Protein AF-A0A535BCL1-F1 (afdb_monomer)

Sequence (195 aa):
MRLIISVVAILAICSPTPVFAQVKQWVDEKGTVHYEATGPGQPKTINPSQPKPNARRPLERNHAGLTLGDNEASFTAAKKGDYAGKIGPDGNYYRYSGTLPEGAVNMGDLFIAGRLALIMIEYRDFGLGGWEQLIKQTSEKYGAPQGDTATAVWNDGTTGLTLKHETSGNITIWLEDFAATSRYSEQEKAALPKF

Solvent-accessible surface area (backbone atoms only — not comparable to full-atom values): 11809 Å² total; per-residue (Å²): 134,86,85,86,86,89,84,87,84,89,90,87,85,84,75,85,70,79,83,78,79,59,64,51,71,52,65,49,99,87,72,52,78,45,78,43,76,75,60,86,74,75,74,77,75,69,74,68,69,66,73,67,74,68,72,54,45,82,66,80,60,58,58,89,95,44,46,63,60,42,47,44,69,60,43,54,74,67,60,43,42,46,85,71,48,73,47,80,95,52,29,43,31,25,39,52,66,58,88,68,55,91,70,44,78,48,42,37,38,34,24,47,79,53,21,30,25,35,44,37,40,31,29,69,39,85,78,79,52,53,65,61,51,52,53,50,57,50,26,75,72,55,39,84,61,47,81,59,98,47,32,40,35,46,65,46,85,52,39,33,41,37,39,34,57,44,96,87,38,30,36,38,38,38,44,31,32,44,65,58,49,50,55,48,54,51,50,54,62,69,68,49,83,88,124

Structure (mmCIF, N/CA/C/O backbone):
data_AF-A0A535BCL1-F1
#
_entry.id   AF-A0A535BCL1-F1
#
loop_
_atom_site.group_PDB
_atom_site.id
_atom_site.type_symbol
_atom_site.label_atom_id
_atom_site.label_alt_id
_atom_site.label_comp_id
_atom_site.label_asym_id
_atom_site.label_entity_id
_atom_site.label_seq_id
_atom_site.pdbx_PDB_ins_code
_atom_site.Cartn_x
_atom_site.Cartn_y
_atom_site.Cartn_z
_atom_site.occupancy
_atom_site.B_iso_or_equiv
_atom_site.auth_seq_id
_atom_site.auth_comp_id
_atom_site.auth_asym_id
_atom_site.auth_atom_id
_atom_site.pdbx_PDB_model_num
ATOM 1 N N . MET A 1 1 ? -62.245 38.722 43.110 1.00 35.72 1 MET A N 1
ATO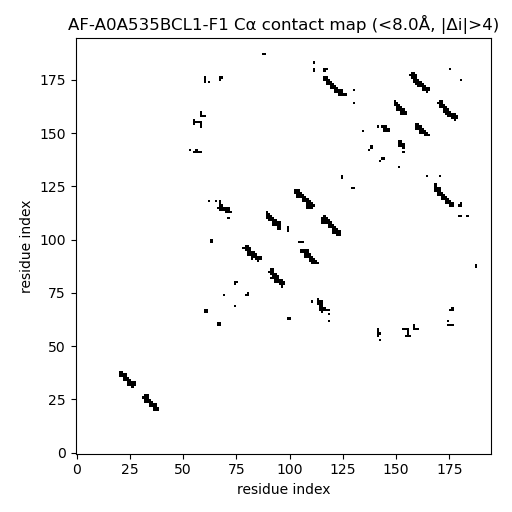M 2 C CA . MET A 1 1 ? -62.013 38.348 41.699 1.00 35.72 1 MET A CA 1
ATOM 3 C C . MET A 1 1 ? -60.568 37.856 41.583 1.00 35.72 1 MET A C 1
ATOM 5 O O . MET A 1 1 ? -59.687 38.669 41.789 1.00 35.72 1 MET A O 1
ATOM 9 N N . ARG A 1 2 ? -60.395 36.531 41.381 1.00 36.31 2 ARG A N 1
ATOM 10 C CA . ARG A 1 2 ? -59.244 35.740 40.849 1.00 36.31 2 ARG A CA 1
ATOM 11 C C . ARG A 1 2 ? -57.817 36.074 41.363 1.00 36.31 2 ARG A C 1
ATOM 13 O O . ARG A 1 2 ? -57.315 37.145 41.075 1.00 36.31 2 ARG A O 1
ATOM 20 N N . LEU A 1 3 ? -57.196 35.288 42.257 1.00 37.78 3 LEU A N 1
ATOM 21 C CA . LEU A 1 3 ? -56.499 33.975 42.118 1.00 37.78 3 LEU A CA 1
ATOM 22 C C . LEU A 1 3 ? -55.175 33.990 41.294 1.00 37.78 3 LEU A C 1
ATOM 24 O O . LEU A 1 3 ? -55.240 34.076 40.076 1.00 37.78 3 LEU A O 1
ATOM 28 N N . ILE A 1 4 ? -54.043 33.812 42.016 1.00 43.91 4 ILE A N 1
ATOM 29 C CA . ILE A 1 4 ? -52.871 32.902 41.792 1.00 43.91 4 ILE A CA 1
ATOM 30 C C . ILE A 1 4 ? -52.041 33.107 40.495 1.00 43.91 4 ILE A C 1
ATOM 32 O O . ILE A 1 4 ? -52.547 32.900 39.404 1.00 43.91 4 ILE A O 1
ATOM 36 N N . ILE A 1 5 ? -50.815 33.662 40.523 1.00 46.31 5 ILE A N 1
ATOM 37 C CA . ILE A 1 5 ? -49.467 33.083 40.815 1.00 46.31 5 ILE A CA 1
ATOM 38 C C . ILE A 1 5 ? -49.012 31.917 39.891 1.00 46.31 5 ILE A C 1
ATOM 40 O O . ILE A 1 5 ? -49.512 30.808 39.990 1.00 46.31 5 ILE A O 1
ATOM 44 N N . SER A 1 6 ? -47.951 32.197 39.113 1.00 42.00 6 SER A N 1
ATOM 45 C CA . SER A 1 6 ? -46.877 31.315 38.590 1.00 42.00 6 SER A CA 1
ATOM 46 C C . SER A 1 6 ? -47.182 30.124 37.672 1.00 42.00 6 SER A C 1
ATOM 48 O O . SER A 1 6 ? -47.667 29.113 38.149 1.00 42.00 6 SER A O 1
ATOM 50 N N . VAL A 1 7 ? -46.667 30.188 36.432 1.00 42.41 7 VAL A N 1
ATOM 51 C CA . VAL A 1 7 ? -45.760 29.211 35.762 1.00 42.41 7 VAL A CA 1
ATOM 52 C C . VAL A 1 7 ? -45.076 30.012 34.630 1.00 42.41 7 VAL A C 1
ATOM 54 O O . VAL A 1 7 ? -45.747 30.457 33.711 1.00 42.41 7 VAL A O 1
ATOM 57 N N . VAL A 1 8 ? -43.870 30.562 34.800 1.00 37.75 8 VAL A N 1
ATOM 58 C CA . VAL A 1 8 ? -42.542 29.935 34.656 1.00 37.75 8 VAL A CA 1
ATOM 59 C C . VAL A 1 8 ? -42.272 29.392 33.247 1.00 37.75 8 VAL A C 1
ATOM 61 O O . VAL A 1 8 ? -42.987 28.542 32.740 1.00 37.75 8 VAL A O 1
ATOM 64 N N . ALA A 1 9 ? -41.123 29.836 32.736 1.00 36.47 9 ALA A N 1
ATOM 65 C CA . ALA A 1 9 ? -40.211 29.129 31.846 1.00 36.47 9 ALA A CA 1
ATOM 66 C C . ALA A 1 9 ? -40.317 29.327 30.323 1.00 36.47 9 ALA A C 1
ATOM 68 O O . ALA A 1 9 ? -41.131 28.731 29.634 1.00 36.47 9 ALA A O 1
ATOM 69 N N . ILE A 1 10 ? -39.272 30.021 29.847 1.00 46.56 10 ILE A N 1
ATOM 70 C CA .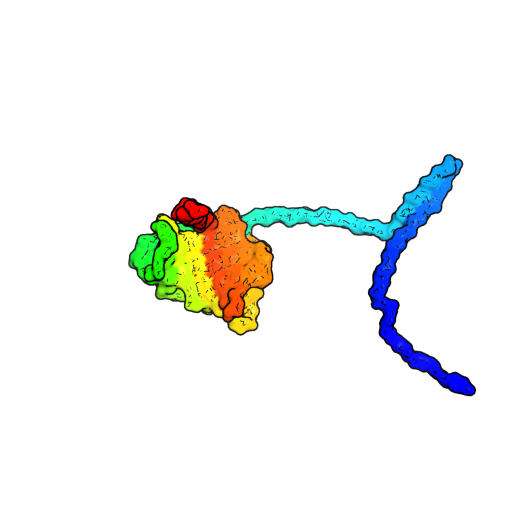 ILE A 1 10 ? -38.424 29.631 28.713 1.00 46.56 10 ILE A CA 1
ATOM 71 C C . ILE A 1 10 ? -39.051 29.863 27.339 1.00 46.56 10 ILE A C 1
ATOM 73 O O . ILE A 1 10 ? -39.768 29.009 26.848 1.00 46.56 10 ILE A O 1
ATOM 77 N N . LEU A 1 11 ? -38.692 30.983 26.696 1.00 38.72 11 LEU A N 1
ATOM 78 C CA . LEU A 1 11 ? -38.334 31.064 25.263 1.00 38.72 11 LEU A CA 1
ATOM 79 C C . LEU A 1 11 ? -38.143 32.530 24.836 1.00 38.72 11 LEU A C 1
ATOM 81 O O . LEU A 1 11 ? -38.924 33.086 24.076 1.00 38.72 11 LEU A O 1
ATOM 85 N N . ALA A 1 12 ? -37.094 33.176 25.344 1.00 42.66 12 AL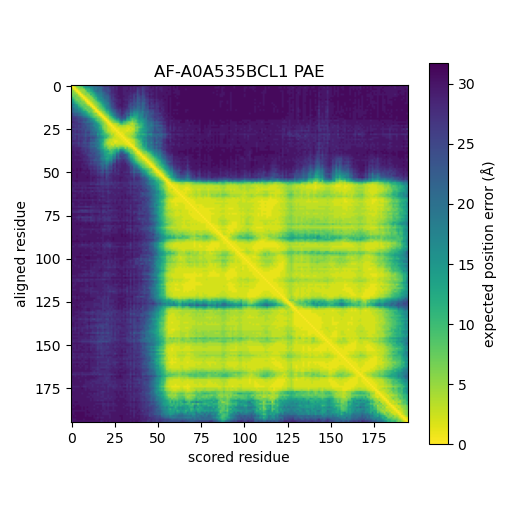A A N 1
ATOM 86 C CA . ALA A 1 12 ? -36.569 34.414 24.759 1.00 42.66 12 ALA A CA 1
ATOM 87 C C . ALA A 1 12 ? -35.111 34.641 25.187 1.00 42.66 12 ALA A C 1
ATOM 89 O O . ALA A 1 12 ? -34.745 35.706 25.671 1.00 42.66 12 ALA A O 1
ATOM 90 N N . ILE A 1 13 ? -34.267 33.615 25.071 1.00 41.38 13 ILE A N 1
ATOM 91 C CA . ILE A 1 13 ? -32.815 33.778 25.188 1.00 41.38 13 ILE A CA 1
ATOM 92 C C . ILE A 1 13 ? -32.214 33.007 24.024 1.00 41.38 13 ILE A C 1
ATOM 94 O O . ILE A 1 13 ? -32.164 31.786 24.074 1.00 41.38 13 ILE A O 1
ATOM 98 N N . CYS A 1 14 ? -31.893 33.733 22.955 1.00 36.50 14 CYS A N 1
ATOM 99 C CA . CYS A 1 14 ? -30.775 33.498 22.030 1.00 36.50 14 CYS A CA 1
ATOM 100 C C . CYS A 1 14 ? -30.905 34.434 20.817 1.00 36.50 14 CYS A C 1
ATOM 102 O O . CYS A 1 14 ? -30.852 34.010 19.667 1.00 36.50 14 CYS A O 1
ATOM 104 N N . SER A 1 15 ? -31.052 35.732 21.079 1.00 37.34 15 SER A N 1
ATOM 105 C CA . SER A 1 15 ? -30.567 36.746 20.145 1.00 37.34 15 SER A CA 1
ATOM 106 C C . SER A 1 15 ? -29.226 37.199 20.717 1.00 37.34 15 SER A C 1
ATOM 108 O O . SER A 1 15 ? -29.240 37.814 21.784 1.00 37.34 15 SER A O 1
ATOM 110 N N . PRO A 1 16 ? -28.066 36.879 20.116 1.00 37.28 16 PRO A N 1
ATOM 111 C CA . PRO A 1 16 ? -26.822 37.499 20.535 1.00 37.28 16 PRO A CA 1
ATOM 112 C C . PRO A 1 16 ? -26.898 38.971 20.125 1.00 37.28 16 PRO A C 1
ATOM 114 O O . PRO A 1 16 ? -26.654 39.337 18.977 1.00 37.28 16 PRO A O 1
ATOM 117 N N . THR A 1 17 ? -27.302 39.824 21.062 1.00 46.09 17 THR A N 1
ATOM 118 C CA . THR A 1 17 ? -27.023 41.252 20.982 1.00 46.09 17 THR A CA 1
ATOM 119 C C . THR A 1 17 ? -25.504 41.427 20.892 1.00 46.09 17 THR A C 1
ATOM 121 O O . THR A 1 17 ? -24.770 40.758 21.625 1.00 46.09 17 THR A O 1
ATOM 124 N N . PRO A 1 18 ? -24.997 42.286 19.991 1.00 42.75 18 PRO A N 1
ATOM 125 C CA . PRO A 1 18 ? -23.569 42.536 19.908 1.00 42.75 18 PRO A CA 1
ATOM 126 C C . PRO A 1 18 ? -23.099 43.115 21.243 1.00 42.75 18 PRO A C 1
ATOM 128 O O . PRO A 1 18 ? -23.704 44.038 21.789 1.00 42.75 18 PRO A O 1
ATOM 131 N N . VAL A 1 19 ? -22.037 42.522 21.784 1.00 45.62 19 VAL A N 1
ATOM 132 C CA . VAL A 1 19 ? -21.366 42.962 23.006 1.00 45.62 19 VAL A CA 1
ATOM 133 C C . VAL A 1 19 ? -20.923 44.412 22.803 1.00 45.62 19 VAL A C 1
ATOM 135 O O . VAL A 1 19 ? -19.981 44.683 22.061 1.00 45.62 19 VAL A O 1
ATOM 138 N N . PHE A 1 20 ? -21.621 45.355 23.434 1.00 48.84 20 PHE A N 1
ATOM 139 C CA . PHE A 1 20 ? -21.190 46.746 23.495 1.00 48.84 20 PHE A CA 1
ATOM 140 C C . PHE A 1 20 ? -19.896 46.815 24.314 1.00 48.84 20 PHE A C 1
ATOM 142 O O . PHE A 1 20 ? -19.904 46.564 25.519 1.00 48.84 20 PHE A O 1
ATOM 149 N N . ALA A 1 21 ? -18.780 47.157 23.672 1.00 51.03 21 ALA A N 1
ATOM 150 C CA . ALA A 1 21 ? -17.576 47.575 24.377 1.00 51.03 21 ALA A CA 1
ATOM 151 C C . ALA A 1 21 ? -17.872 48.912 25.079 1.00 51.03 21 ALA A C 1
ATOM 153 O O . ALA A 1 21 ? -18.102 49.924 24.418 1.00 51.03 21 ALA A O 1
ATOM 154 N N . GLN A 1 22 ? -17.910 48.922 26.412 1.00 52.03 22 GLN A N 1
ATOM 155 C CA . GLN A 1 22 ? -17.980 50.169 27.172 1.00 52.03 22 GLN A CA 1
ATOM 156 C C . GLN A 1 22 ? -16.593 50.819 27.174 1.00 52.03 22 GLN A C 1
ATOM 158 O O . GLN A 1 22 ? -15.633 50.256 27.698 1.00 52.03 22 GLN A O 1
ATOM 163 N N . VAL A 1 23 ? -16.486 51.997 26.560 1.00 55.50 23 VAL A N 1
ATOM 164 C CA . VAL A 1 23 ? -15.268 52.815 26.559 1.00 55.50 23 VAL A CA 1
ATOM 165 C C . VAL A 1 23 ? -15.413 53.864 27.652 1.00 55.50 23 VAL A C 1
ATOM 167 O O . VAL A 1 23 ? -16.367 54.644 27.639 1.00 55.50 23 VAL A O 1
ATOM 170 N N . LYS A 1 24 ? -14.481 53.897 28.607 1.00 55.75 24 LYS A N 1
ATOM 171 C CA . LYS A 1 24 ? -14.429 54.967 29.602 1.00 55.75 24 LYS A CA 1
ATOM 172 C C . LYS A 1 24 ? -13.665 56.139 28.995 1.00 55.75 24 LYS A C 1
ATOM 174 O O . LYS A 1 24 ? -12.487 56.013 28.675 1.00 55.75 24 LYS A O 1
ATOM 179 N N . GLN A 1 25 ? -14.348 57.266 28.825 1.00 62.50 25 GLN A N 1
ATOM 180 C CA . GLN A 1 25 ? -13.759 58.514 28.346 1.00 62.50 25 GLN A CA 1
ATOM 181 C C . GLN A 1 25 ? -13.494 59.451 29.529 1.00 62.50 25 GLN A C 1
ATOM 183 O O . GLN A 1 25 ? -14.355 59.606 30.396 1.00 62.50 25 GLN A O 1
ATOM 188 N N . TRP A 1 26 ? -12.337 60.108 29.557 1.00 68.56 26 TRP A N 1
ATOM 189 C CA . TRP A 1 26 ? -12.090 61.246 30.450 1.00 68.56 26 TRP A CA 1
ATOM 190 C C . TRP A 1 26 ? -11.189 62.282 29.784 1.00 68.56 26 TRP A C 1
ATOM 192 O O . TRP A 1 26 ? -10.582 62.022 28.749 1.00 68.56 26 TRP A O 1
ATOM 202 N N . VAL A 1 27 ? -11.130 63.478 30.365 1.00 59.53 27 VAL A N 1
ATOM 203 C CA . VAL A 1 27 ? -10.360 64.609 29.840 1.00 59.53 27 VAL A CA 1
ATOM 204 C C . VAL A 1 27 ? -9.337 65.025 30.885 1.00 59.53 27 VAL A C 1
ATOM 206 O O . VAL A 1 27 ? -9.675 65.106 32.065 1.00 59.53 27 VAL A O 1
ATOM 209 N N . ASP A 1 28 ? -8.090 65.233 30.470 1.00 69.75 28 ASP A N 1
ATOM 210 C CA . ASP A 1 28 ? -7.033 65.679 31.378 1.00 69.75 28 ASP A CA 1
ATOM 211 C C . ASP A 1 28 ? -7.041 67.201 31.605 1.00 69.75 28 ASP A C 1
ATOM 213 O O . ASP A 1 28 ? -7.760 67.956 30.950 1.00 69.75 28 ASP A O 1
ATOM 217 N N . GLU A 1 29 ? -6.212 67.664 32.543 1.00 59.38 29 GLU A N 1
ATOM 218 C CA . GLU A 1 29 ? -6.104 69.079 32.933 1.00 59.38 29 GLU A CA 1
ATOM 219 C C . GLU A 1 29 ? -5.614 70.003 31.800 1.00 59.38 29 GLU A C 1
ATOM 221 O O . GLU A 1 29 ? -5.678 71.224 31.928 1.00 59.38 29 GLU A O 1
ATOM 226 N N . LYS A 1 30 ? -5.149 69.444 30.674 1.00 59.84 30 LYS A N 1
ATOM 227 C CA . LYS A 1 30 ? -4.753 70.184 29.465 1.00 59.84 30 LYS A CA 1
ATOM 228 C C . LYS A 1 30 ? -5.825 70.133 28.368 1.00 59.84 30 LYS A C 1
ATOM 230 O O . LYS A 1 30 ? -5.594 70.646 27.276 1.00 59.84 30 LYS A O 1
ATOM 235 N N . GLY A 1 31 ? -6.988 69.542 28.651 1.00 51.97 31 GLY A N 1
ATOM 236 C CA . GLY A 1 31 ? -8.128 69.458 27.739 1.00 51.97 31 GLY A CA 1
ATOM 237 C C . GLY A 1 31 ? -8.064 68.299 26.741 1.00 51.97 31 GLY A C 1
ATOM 238 O O . GLY A 1 31 ? -8.871 68.266 25.812 1.00 51.97 31 GLY A O 1
ATOM 239 N N . THR A 1 32 ? -7.139 67.346 26.901 1.00 56.88 32 THR A N 1
ATOM 240 C CA . THR A 1 32 ? -7.012 66.211 25.973 1.00 56.88 32 THR A CA 1
ATOM 241 C C . THR A 1 32 ? -7.960 65.087 26.369 1.00 56.88 32 THR A C 1
ATOM 243 O O . THR A 1 32 ? -8.003 64.683 27.530 1.00 56.88 32 THR A O 1
ATOM 246 N N . VAL A 1 33 ? -8.715 64.571 25.398 1.00 60.12 33 VAL A N 1
ATOM 247 C CA . VAL A 1 33 ? -9.665 63.470 25.598 1.00 60.12 33 VAL A CA 1
ATOM 248 C C . VAL A 1 33 ? -8.951 62.122 25.485 1.00 60.12 33 VAL A C 1
ATOM 250 O O . VAL A 1 33 ? -8.363 61.818 24.448 1.00 60.12 33 VAL A O 1
ATOM 253 N N . HIS A 1 34 ? -9.066 61.294 26.522 1.00 62.28 34 HIS A N 1
ATOM 254 C CA . HIS A 1 34 ? -8.534 59.934 26.595 1.00 62.28 34 HIS A CA 1
ATOM 255 C C . HIS A 1 34 ? -9.664 58.906 26.599 1.00 62.28 34 HIS A C 1
ATOM 257 O O . HIS A 1 34 ? -10.714 59.125 27.208 1.00 62.28 34 HIS A O 1
ATOM 263 N N . TYR A 1 35 ? -9.425 57.773 25.940 1.00 62.25 35 TYR A N 1
ATOM 264 C CA . TYR A 1 35 ? -10.342 56.638 25.871 1.00 62.25 35 TYR A CA 1
ATOM 265 C C . TYR A 1 35 ? -9.635 55.388 26.397 1.00 62.25 35 TYR A C 1
ATOM 267 O O . TYR A 1 35 ? -8.614 54.980 25.845 1.00 62.25 35 TYR A O 1
ATOM 275 N N . GLU A 1 36 ? -10.183 54.755 27.431 1.00 57.50 36 GLU A N 1
ATOM 276 C CA . GLU A 1 36 ? -9.708 53.467 27.941 1.00 57.50 36 GLU A CA 1
ATOM 277 C C . GLU A 1 36 ? -10.772 52.398 27.712 1.00 57.50 36 GLU A C 1
ATOM 279 O O . GLU A 1 36 ? -11.931 52.528 28.121 1.00 57.50 36 GLU A O 1
ATOM 284 N N . ALA A 1 37 ? -10.376 51.323 27.036 1.00 54.72 37 ALA A N 1
ATOM 285 C CA . ALA A 1 37 ? -11.216 50.151 26.866 1.00 54.72 37 ALA A CA 1
ATOM 286 C C . ALA A 1 37 ? -11.120 49.277 28.126 1.00 54.72 37 ALA A C 1
ATOM 288 O O . ALA A 1 37 ? -10.227 48.442 28.247 1.00 54.72 37 ALA A O 1
ATOM 289 N N . THR A 1 38 ? -12.049 49.442 29.067 1.00 49.53 38 THR A N 1
ATOM 290 C CA . THR A 1 38 ? -12.212 48.521 30.202 1.00 49.53 38 THR A CA 1
ATOM 291 C C . THR A 1 38 ? -13.033 47.304 29.773 1.00 49.53 38 THR A C 1
ATOM 293 O O . THR A 1 38 ? -14.205 47.170 30.114 1.00 49.53 38 THR A O 1
ATOM 296 N N . GLY A 1 39 ? -12.424 46.423 28.982 1.00 49.03 39 GLY A N 1
ATOM 297 C CA . GLY A 1 39 ? -12.906 45.060 28.744 1.00 49.03 39 GLY A CA 1
ATOM 298 C C . GLY A 1 39 ? -11.966 44.051 29.410 1.00 49.03 39 GLY A C 1
ATOM 299 O O . GLY A 1 39 ? -10.797 44.383 29.618 1.00 49.03 39 GLY A O 1
ATOM 300 N N . PRO A 1 40 ? -12.421 42.832 29.766 1.00 42.88 40 PRO A N 1
ATOM 301 C CA . PRO A 1 40 ? -11.509 41.798 30.241 1.00 42.88 40 PRO A CA 1
ATOM 302 C C . PRO A 1 40 ? -10.418 41.615 29.186 1.00 42.88 40 PRO A C 1
ATOM 304 O O . PRO A 1 40 ? -10.724 41.376 28.016 1.00 42.88 40 PRO A O 1
ATOM 307 N N . GLY A 1 41 ? -9.157 41.804 29.588 1.00 45.12 41 GLY A N 1
ATOM 308 C CA . GLY A 1 41 ? -8.022 41.657 28.686 1.00 45.12 41 GLY A CA 1
ATOM 309 C C . GLY A 1 41 ? -8.147 40.328 27.954 1.00 45.12 41 GLY A C 1
ATOM 310 O O . GLY A 1 41 ? -8.344 39.294 28.596 1.00 45.12 41 GLY A O 1
ATOM 311 N N . GLN A 1 42 ? -8.086 40.358 26.619 1.00 48.62 42 GLN A N 1
ATOM 312 C CA . GLN A 1 42 ? -8.007 39.123 25.849 1.00 48.62 42 GLN A CA 1
ATOM 313 C C . GLN A 1 42 ? -6.891 38.273 26.470 1.00 48.62 42 GLN A C 1
ATOM 315 O O . GLN A 1 42 ? -5.795 38.805 26.697 1.00 48.62 42 GLN A O 1
ATOM 320 N N . PRO A 1 43 ? -7.134 36.986 26.784 1.00 45.72 43 PRO A N 1
ATOM 321 C CA . PRO A 1 43 ? -6.046 36.099 27.142 1.00 45.72 43 PRO A CA 1
ATOM 322 C C . PRO A 1 43 ? -5.002 36.251 26.045 1.00 45.72 43 PRO A C 1
ATOM 324 O O . PRO A 1 43 ? -5.348 36.144 24.867 1.00 45.72 43 PRO A O 1
ATOM 327 N N . LYS A 1 44 ? -3.749 36.553 26.416 1.00 45.12 44 LYS A N 1
ATOM 328 C CA . LYS A 1 44 ? -2.633 36.451 25.476 1.00 45.12 44 LYS A CA 1
ATOM 329 C C . LYS A 1 44 ? -2.818 35.108 24.793 1.00 45.12 44 LYS A C 1
ATOM 331 O O . LYS A 1 44 ? -2.766 34.085 25.477 1.00 45.12 44 LYS A O 1
ATOM 336 N N . THR A 1 45 ? -3.086 35.107 23.490 1.00 39.91 45 THR A N 1
ATOM 337 C CA . THR A 1 45 ? -2.955 33.897 22.695 1.00 39.91 45 THR A CA 1
ATOM 338 C C . THR A 1 45 ? -1.532 33.454 22.945 1.00 39.91 45 THR A C 1
ATOM 340 O O . THR A 1 45 ? -0.583 34.081 22.472 1.00 39.91 45 THR A O 1
ATOM 343 N N . ILE A 1 46 ? -1.392 32.433 23.794 1.00 39.75 46 ILE A N 1
ATOM 344 C CA . ILE A 1 46 ? -0.213 31.593 23.843 1.00 39.75 46 ILE A CA 1
ATOM 345 C C . ILE A 1 46 ? -0.009 31.296 22.378 1.00 39.75 46 ILE A C 1
ATOM 347 O O . ILE A 1 46 ? -0.897 30.704 21.772 1.00 39.75 46 ILE A O 1
ATOM 351 N N . ASN A 1 47 ? 1.057 31.841 21.795 1.00 44.56 47 ASN A N 1
ATOM 352 C CA . ASN A 1 47 ? 1.479 31.468 20.465 1.00 44.56 47 ASN A CA 1
ATOM 353 C C . ASN A 1 47 ? 1.509 29.943 20.549 1.00 44.56 47 ASN A C 1
ATOM 355 O O . ASN A 1 47 ? 2.350 29.437 21.307 1.00 44.56 47 ASN A O 1
ATOM 359 N N . PRO A 1 48 ? 0.555 29.197 19.947 1.00 45.25 48 PRO A N 1
ATOM 360 C CA . PRO A 1 48 ? 0.774 27.785 19.854 1.00 45.25 48 PRO A CA 1
ATOM 361 C C . PRO A 1 48 ? 1.973 27.806 18.937 1.00 45.25 48 PRO A C 1
ATOM 363 O O . PRO A 1 48 ? 1.855 28.187 17.775 1.00 45.25 48 PRO A O 1
ATOM 366 N N . SER A 1 49 ? 3.153 27.555 19.504 1.00 45.72 49 SER A N 1
ATOM 367 C CA . SER A 1 49 ? 4.239 26.917 18.796 1.00 45.72 49 SER A CA 1
ATOM 368 C C . SER A 1 49 ? 3.556 26.117 17.709 1.00 45.72 49 SER A C 1
ATOM 370 O O . SER A 1 49 ? 2.881 25.140 18.056 1.00 45.72 49 SER A O 1
ATOM 372 N N . GLN A 1 50 ? 3.573 26.633 16.464 1.00 40.72 50 GLN A N 1
ATOM 373 C CA . GLN A 1 50 ? 3.067 25.895 15.316 1.00 40.72 50 GLN A CA 1
ATOM 374 C C . GLN A 1 50 ? 3.607 24.508 15.572 1.00 40.72 50 GLN A C 1
ATOM 376 O O . GLN A 1 50 ? 4.820 24.449 15.832 1.00 40.72 50 GLN A O 1
ATOM 381 N N . PRO A 1 51 ? 2.750 23.474 15.702 1.00 41.16 51 PRO A N 1
ATOM 382 C CA . PRO A 1 51 ? 3.220 22.162 16.105 1.00 41.16 51 PRO A CA 1
ATOM 383 C C . PRO A 1 51 ? 4.432 21.928 15.235 1.00 41.16 51 PRO A C 1
ATOM 385 O O . PRO A 1 51 ? 4.283 22.004 14.010 1.00 41.16 51 PRO A O 1
ATOM 388 N N . LYS A 1 52 ? 5.629 21.882 15.866 1.00 43.19 52 LYS A N 1
ATOM 389 C CA . LYS A 1 52 ? 6.907 21.772 15.148 1.00 43.19 52 LYS A CA 1
ATOM 390 C C . LYS A 1 52 ? 6.595 20.776 14.058 1.00 43.19 52 LYS A C 1
ATOM 392 O O . LYS A 1 52 ? 6.111 19.725 14.484 1.00 43.19 52 LYS A O 1
ATOM 397 N N . PRO A 1 53 ? 6.701 21.116 12.754 1.00 45.81 53 PRO A N 1
ATOM 398 C CA . PRO A 1 53 ? 6.217 20.240 11.696 1.00 45.81 53 PRO A CA 1
ATOM 399 C C . PRO A 1 53 ? 6.750 18.879 12.067 1.00 45.81 53 PRO A C 1
ATOM 401 O O . PRO A 1 53 ? 7.974 18.754 12.160 1.00 45.81 53 PRO A O 1
ATOM 404 N N . ASN A 1 54 ? 5.856 17.981 12.518 1.00 45.09 54 ASN A N 1
ATOM 405 C CA . ASN A 1 54 ? 6.277 16.740 13.154 1.00 45.09 54 ASN A CA 1
ATOM 406 C C . ASN A 1 54 ? 7.225 16.169 12.125 1.00 45.09 54 ASN A C 1
ATOM 408 O O . ASN A 1 54 ? 6.776 15.968 10.995 1.00 45.09 54 ASN A O 1
ATOM 412 N N . ALA A 1 55 ? 8.525 16.086 12.439 1.00 48.84 55 ALA A N 1
ATOM 413 C CA . ALA A 1 55 ? 9.500 15.589 11.482 1.00 48.84 55 ALA A CA 1
ATOM 414 C C . ALA A 1 55 ? 8.893 14.281 10.999 1.00 48.84 55 ALA A C 1
ATOM 416 O O . ALA A 1 55 ? 8.592 13.442 11.855 1.00 48.84 55 ALA A O 1
ATOM 417 N N . ARG A 1 56 ? 8.498 14.235 9.714 1.00 66.38 56 ARG A N 1
ATOM 418 C CA . ARG A 1 56 ? 7.505 13.266 9.239 1.00 66.38 56 ARG A CA 1
ATOM 419 C C . ARG A 1 56 ? 7.992 11.907 9.709 1.00 66.38 56 ARG A C 1
ATOM 421 O O . ARG A 1 56 ? 9.119 11.534 9.384 1.00 66.38 56 ARG A O 1
ATOM 428 N N . ARG A 1 57 ? 7.238 11.266 10.610 1.00 80.19 57 ARG A N 1
ATOM 429 C CA . ARG A 1 57 ? 7.734 10.052 11.259 1.00 80.19 57 ARG A CA 1
ATOM 430 C C . ARG A 1 57 ? 7.975 9.036 10.144 1.00 80.19 57 ARG A C 1
ATOM 432 O O . ARG A 1 57 ? 7.071 8.886 9.321 1.00 80.19 57 ARG A O 1
ATOM 439 N N . PRO A 1 58 ? 9.149 8.385 10.089 1.00 87.81 58 PRO A N 1
ATOM 440 C CA . PRO A 1 58 ? 9.414 7.396 9.058 1.00 87.81 58 PRO A CA 1
ATOM 441 C C . PRO A 1 58 ? 8.312 6.341 9.055 1.00 87.81 58 PRO A C 1
ATOM 443 O O . PRO A 1 58 ? 7.963 5.802 10.112 1.00 87.81 58 PRO A O 1
ATOM 446 N N . LEU A 1 59 ? 7.752 6.078 7.881 1.00 91.00 59 LEU A N 1
ATOM 447 C CA . LEU A 1 59 ? 6.784 5.013 7.701 1.00 91.00 59 LEU A CA 1
ATOM 448 C C . LEU A 1 59 ? 7.525 3.697 7.512 1.00 91.00 59 LEU A C 1
ATOM 450 O O . LEU A 1 59 ? 8.614 3.631 6.935 1.00 91.00 59 LEU A O 1
ATOM 454 N N . GLU A 1 60 ? 6.922 2.626 8.010 1.00 93.50 60 GLU A N 1
ATOM 455 C CA . GLU A 1 60 ? 7.446 1.302 7.719 1.00 93.50 60 GLU A CA 1
ATOM 456 C C . GLU A 1 60 ? 7.218 0.987 6.251 1.00 93.50 60 GLU A C 1
ATOM 458 O O . GLU A 1 60 ? 6.171 1.277 5.684 1.00 93.50 60 GLU A O 1
ATOM 463 N N . ARG A 1 61 ? 8.222 0.366 5.645 1.00 94.19 61 ARG A N 1
ATOM 464 C CA . ARG A 1 61 ? 8.181 -0.064 4.248 1.00 94.19 61 ARG A CA 1
ATOM 465 C C . ARG A 1 61 ? 7.763 -1.518 4.095 1.00 94.19 61 ARG A C 1
ATOM 467 O O . ARG A 1 61 ? 7.764 -2.028 2.981 1.00 94.19 61 ARG A O 1
ATOM 474 N N . ASN A 1 62 ? 7.477 -2.193 5.203 1.00 91.94 62 ASN A N 1
ATOM 475 C CA . ASN A 1 62 ? 7.041 -3.575 5.206 1.00 91.94 62 ASN A CA 1
ATOM 476 C C . ASN A 1 62 ? 5.587 -3.679 5.653 1.00 91.94 62 ASN A C 1
ATOM 478 O O . ASN A 1 62 ? 5.126 -2.925 6.508 1.00 91.94 62 ASN A O 1
ATOM 482 N N . HIS A 1 63 ? 4.873 -4.620 5.051 1.00 86.94 63 HIS A N 1
ATOM 483 C CA . HIS A 1 63 ? 3.526 -4.978 5.454 1.00 86.94 63 HIS A CA 1
ATOM 484 C C . HIS A 1 63 ? 3.222 -6.402 4.992 1.00 86.94 63 HIS A C 1
ATOM 486 O O . HIS A 1 63 ? 3.649 -6.804 3.911 1.00 86.94 63 HIS A O 1
ATOM 492 N N . ALA A 1 64 ? 2.536 -7.184 5.831 1.00 83.06 64 ALA A N 1
ATOM 493 C CA . ALA A 1 64 ? 2.134 -8.561 5.519 1.00 83.06 64 ALA A CA 1
ATOM 494 C C . ALA A 1 64 ? 3.272 -9.474 4.992 1.00 83.06 64 ALA A C 1
ATOM 496 O O . ALA A 1 64 ? 3.069 -10.314 4.122 1.00 83.06 64 ALA A O 1
ATOM 497 N N . GLY A 1 65 ? 4.498 -9.314 5.510 1.00 84.75 65 GLY A N 1
ATOM 498 C CA . GLY A 1 65 ? 5.651 -10.136 5.107 1.00 84.75 65 GLY A CA 1
ATOM 499 C C . GLY A 1 65 ? 6.274 -9.770 3.751 1.00 84.75 65 GLY A C 1
ATOM 500 O O . GLY A 1 65 ? 7.122 -10.515 3.250 1.00 84.75 65 GLY A O 1
ATOM 501 N N . LEU A 1 66 ? 5.884 -8.634 3.171 1.00 90.38 66 LEU A N 1
ATOM 502 C CA . LEU A 1 66 ? 6.499 -8.029 1.991 1.00 90.38 66 LEU A CA 1
ATOM 503 C C . LEU A 1 66 ? 7.162 -6.703 2.351 1.00 90.38 66 LEU A C 1
ATOM 505 O O . LEU A 1 66 ? 6.743 -6.041 3.301 1.00 90.38 66 LEU A O 1
ATOM 509 N N . THR A 1 67 ? 8.191 -6.312 1.599 1.00 95.19 67 THR A N 1
ATOM 510 C CA . THR A 1 67 ? 8.881 -5.030 1.780 1.00 95.19 67 THR A CA 1
ATOM 511 C C . THR A 1 67 ? 8.978 -4.270 0.461 1.00 95.19 67 THR A C 1
ATOM 513 O O . THR A 1 67 ? 9.426 -4.805 -0.551 1.00 95.19 67 THR A O 1
ATOM 516 N N . LEU A 1 68 ? 8.601 -2.990 0.463 1.00 95.06 68 LEU A N 1
ATOM 517 C CA . LEU A 1 68 ? 8.758 -2.113 -0.696 1.00 95.06 68 LEU A CA 1
ATOM 518 C C . LEU A 1 68 ? 10.220 -2.072 -1.159 1.00 95.06 68 LEU A C 1
ATOM 520 O O . LEU A 1 68 ? 11.125 -1.723 -0.392 1.00 95.06 68 LEU A O 1
ATOM 524 N N . GLY A 1 69 ? 10.437 -2.362 -2.440 1.00 94.44 69 GLY A N 1
ATOM 525 C CA . GLY A 1 69 ? 11.746 -2.530 -3.073 1.00 94.44 69 GLY A CA 1
ATOM 526 C C . GLY A 1 69 ? 12.174 -3.990 -3.269 1.00 94.44 69 GLY A C 1
ATOM 527 O O . GLY A 1 69 ? 13.206 -4.233 -3.911 1.00 94.44 69 GLY A O 1
ATOM 528 N N . ASP A 1 70 ? 11.395 -4.956 -2.769 1.00 95.56 70 ASP A N 1
ATOM 529 C CA . ASP A 1 70 ? 11.613 -6.381 -3.022 1.00 95.56 70 ASP A CA 1
ATOM 530 C C . ASP A 1 70 ? 11.644 -6.682 -4.527 1.00 95.56 70 ASP A C 1
ATOM 532 O O . ASP A 1 70 ? 10.976 -6.039 -5.337 1.00 95.56 70 ASP A O 1
ATOM 536 N N . ASN A 1 71 ? 12.472 -7.652 -4.913 1.00 96.62 71 ASN A N 1
ATOM 537 C CA . ASN A 1 71 ? 12.686 -8.007 -6.313 1.00 96.62 71 ASN A CA 1
ATOM 538 C C . ASN A 1 71 ? 11.563 -8.925 -6.827 1.00 96.62 71 ASN A C 1
ATOM 540 O O . ASN A 1 71 ? 11.293 -9.972 -6.232 1.00 96.62 71 ASN A O 1
ATOM 544 N N . GLU A 1 72 ? 10.975 -8.565 -7.967 1.00 96.75 72 GLU A N 1
ATOM 545 C CA . GLU A 1 72 ? 9.937 -9.339 -8.660 1.00 96.75 72 GLU A CA 1
ATOM 546 C C . GLU A 1 72 ? 10.378 -10.776 -8.980 1.00 96.75 72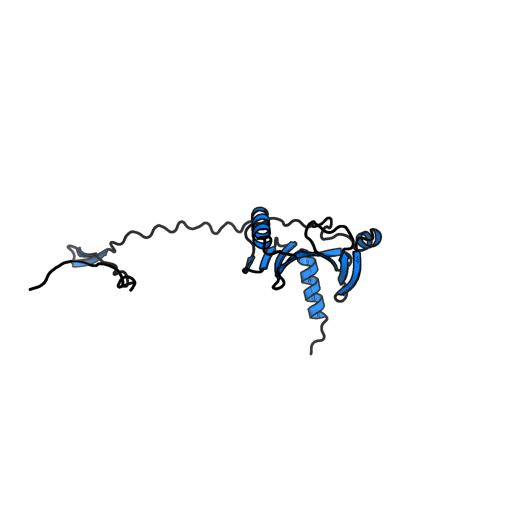 GLU A C 1
ATOM 548 O O . GLU A 1 72 ? 9.625 -11.730 -8.779 1.00 96.75 72 GLU A O 1
ATOM 553 N N . ALA A 1 73 ? 11.625 -10.973 -9.412 1.00 95.19 73 ALA A N 1
ATOM 554 C CA . ALA A 1 73 ? 12.157 -12.299 -9.723 1.00 95.19 73 ALA A CA 1
ATOM 555 C C . ALA A 1 73 ? 12.192 -13.199 -8.478 1.00 95.19 73 ALA A C 1
ATOM 557 O O . ALA A 1 73 ? 11.871 -14.383 -8.552 1.00 95.19 73 ALA A O 1
ATOM 558 N N . SER A 1 74 ? 12.524 -12.639 -7.311 1.00 95.00 74 SER A N 1
ATOM 559 C CA . SER A 1 74 ? 12.509 -13.385 -6.048 1.00 95.00 74 SER A CA 1
ATOM 560 C C . SER A 1 74 ? 11.082 -13.693 -5.594 1.00 95.00 74 SER A C 1
ATOM 562 O O . SER A 1 74 ? 10.817 -14.786 -5.098 1.00 95.00 74 SER A O 1
ATOM 564 N N . PHE A 1 75 ? 10.156 -12.749 -5.780 1.00 94.56 75 PHE A N 1
ATOM 565 C CA . PHE A 1 75 ? 8.737 -12.931 -5.469 1.00 94.56 75 PHE A CA 1
ATOM 566 C C . PHE A 1 75 ? 8.105 -14.048 -6.313 1.00 94.56 75 PHE A C 1
ATOM 568 O O . PHE A 1 75 ? 7.445 -14.941 -5.776 1.00 94.56 75 PHE A O 1
ATOM 575 N N . THR A 1 76 ? 8.367 -14.038 -7.622 1.00 94.31 76 THR A N 1
ATOM 576 C CA . THR A 1 76 ? 7.857 -15.044 -8.564 1.00 94.31 76 THR A CA 1
ATOM 577 C C . THR A 1 76 ? 8.518 -16.407 -8.366 1.00 94.31 76 THR A C 1
ATOM 579 O O . THR A 1 76 ? 7.817 -17.417 -8.330 1.00 94.31 76 THR A O 1
ATOM 582 N N . ALA A 1 77 ? 9.837 -16.464 -8.142 1.00 94.31 77 ALA A N 1
ATOM 583 C CA . ALA A 1 77 ? 10.540 -17.713 -7.834 1.00 94.31 77 ALA A CA 1
ATOM 584 C C . ALA A 1 77 ? 10.019 -18.372 -6.546 1.00 94.31 77 ALA A C 1
ATOM 586 O O . ALA A 1 77 ? 9.887 -19.594 -6.482 1.00 94.31 77 ALA A O 1
ATOM 587 N N . ALA A 1 78 ? 9.668 -17.563 -5.541 1.00 92.56 78 ALA A N 1
ATOM 588 C CA . ALA A 1 78 ? 9.048 -18.022 -4.301 1.00 92.56 78 ALA A CA 1
ATOM 589 C C . ALA A 1 78 ? 7.542 -18.325 -4.432 1.00 92.56 78 ALA A C 1
ATOM 591 O O . ALA A 1 78 ? 6.936 -18.753 -3.453 1.00 92.56 78 ALA A O 1
ATOM 592 N N . LYS A 1 79 ? 6.942 -18.115 -5.615 1.00 92.94 79 LYS A N 1
ATOM 593 C CA . LYS A 1 79 ? 5.514 -18.332 -5.904 1.00 92.94 79 LYS A CA 1
ATOM 594 C C . LYS A 1 79 ? 4.582 -17.638 -4.903 1.00 92.94 79 LYS A C 1
ATOM 596 O O . LYS A 1 79 ? 3.596 -18.219 -4.466 1.00 92.94 79 LYS A O 1
ATOM 601 N N . LYS A 1 80 ? 4.912 -16.400 -4.524 1.00 91.19 80 LYS A N 1
ATOM 602 C CA . LYS A 1 80 ? 4.138 -15.621 -3.540 1.00 91.19 80 LYS A CA 1
ATOM 603 C C . LYS A 1 80 ? 2.827 -15.041 -4.091 1.00 91.19 80 LYS A C 1
ATOM 605 O O . LYS A 1 80 ? 1.995 -14.590 -3.309 1.00 91.19 80 LYS A O 1
ATOM 610 N N . GLY A 1 81 ? 2.649 -15.030 -5.409 1.00 93.12 81 GLY A N 1
ATOM 611 C CA . GLY A 1 81 ? 1.462 -14.477 -6.045 1.00 93.12 81 GLY A CA 1
ATOM 612 C C . GLY A 1 81 ? 1.266 -14.963 -7.472 1.00 93.12 81 GLY A C 1
ATOM 613 O O . GLY A 1 81 ? 2.199 -15.446 -8.118 1.00 93.12 81 GLY A O 1
ATOM 614 N N . ASP A 1 82 ? 0.042 -14.789 -7.952 1.00 95.00 82 ASP A N 1
ATOM 615 C CA . ASP A 1 82 ? -0.386 -15.117 -9.305 1.00 95.00 82 ASP A CA 1
ATOM 616 C C . ASP A 1 82 ? -0.405 -13.853 -10.161 1.00 95.00 82 ASP A C 1
ATOM 618 O O . ASP A 1 82 ? -0.989 -12.833 -9.780 1.00 95.00 82 ASP A O 1
ATOM 622 N N . TYR A 1 83 ? 0.229 -13.911 -11.333 1.00 95.81 83 TYR A N 1
ATOM 623 C CA . TYR A 1 83 ? 0.237 -12.784 -12.259 1.00 95.81 83 TYR A CA 1
ATOM 624 C C . TYR A 1 83 ? -1.187 -12.475 -12.725 1.00 95.81 83 TYR A C 1
ATOM 626 O O . TYR A 1 83 ? -1.872 -13.335 -13.281 1.00 95.81 83 TYR A O 1
ATOM 634 N N . ALA A 1 84 ? -1.628 -11.242 -12.497 1.00 94.50 84 ALA A N 1
ATOM 635 C CA . ALA A 1 84 ? -2.997 -10.816 -12.761 1.00 94.50 84 ALA A CA 1
ATOM 636 C C . ALA A 1 84 ? -3.099 -9.818 -13.915 1.00 94.50 84 ALA A C 1
ATOM 638 O O . ALA A 1 84 ? -4.171 -9.690 -14.508 1.00 94.50 84 ALA A O 1
ATOM 639 N N . GLY A 1 85 ? -2.006 -9.140 -14.265 1.00 92.50 85 GLY A N 1
ATOM 640 C CA . GLY A 1 85 ? -1.965 -8.315 -15.459 1.00 92.50 85 GLY A CA 1
ATOM 641 C C . GLY A 1 85 ? -0.835 -7.304 -15.474 1.00 92.50 85 GLY A C 1
ATOM 642 O O . GLY A 1 85 ? -0.042 -7.187 -14.539 1.00 92.50 85 GLY A O 1
ATOM 643 N N . LYS A 1 86 ? -0.795 -6.555 -16.572 1.00 89.31 86 LYS A N 1
ATOM 644 C CA . LYS A 1 86 ? 0.144 -5.465 -16.783 1.00 89.31 86 LYS A CA 1
ATOM 645 C C . LYS A 1 86 ? -0.555 -4.135 -16.544 1.00 89.31 86 LYS A C 1
ATOM 647 O O . LYS A 1 86 ? -1.648 -3.914 -17.063 1.00 89.31 86 LYS A O 1
ATOM 652 N N . ILE A 1 87 ? 0.091 -3.258 -15.794 1.00 81.62 87 ILE A N 1
ATOM 653 C CA . ILE A 1 87 ? -0.277 -1.852 -15.670 1.00 81.62 87 ILE A CA 1
ATOM 654 C C . ILE A 1 87 ? 0.822 -1.100 -16.421 1.00 81.62 87 ILE A C 1
ATOM 656 O O . ILE A 1 87 ? 1.993 -1.299 -16.121 1.00 81.62 87 ILE A O 1
ATOM 660 N N . GLY A 1 88 ? 0.444 -0.362 -17.472 1.00 74.25 88 GLY A N 1
ATOM 661 C CA . GLY A 1 88 ? 1.328 0.351 -18.412 1.00 74.25 88 GLY A CA 1
ATOM 662 C C . GLY A 1 88 ? 2.608 -0.392 -18.855 1.00 74.25 88 GLY A C 1
ATOM 663 O O . GLY A 1 88 ? 2.563 -1.604 -19.090 1.00 74.25 88 GLY A O 1
ATOM 664 N N . PRO A 1 89 ? 3.731 0.310 -19.124 1.00 75.25 89 PRO A N 1
ATOM 665 C CA . PRO A 1 89 ? 4.893 -0.289 -19.789 1.00 75.25 89 PRO A CA 1
ATOM 666 C C . PRO A 1 89 ? 5.752 -1.170 -18.873 1.00 75.25 89 PRO A C 1
ATOM 668 O O . PRO A 1 89 ? 6.204 -2.221 -19.329 1.00 75.25 89 PRO A O 1
ATOM 671 N N . ASP A 1 90 ? 5.908 -0.789 -17.605 1.00 83.94 90 ASP A N 1
ATOM 672 C CA . ASP A 1 90 ? 6.853 -1.412 -16.664 1.00 83.94 90 ASP A CA 1
ATOM 673 C C . ASP A 1 90 ? 6.190 -1.902 -15.365 1.00 83.94 90 ASP A C 1
ATOM 675 O O . ASP A 1 90 ? 6.892 -2.315 -14.439 1.00 83.94 90 ASP A O 1
ATOM 679 N N . GLY A 1 91 ? 4.856 -1.836 -15.277 1.00 90.81 91 GLY A N 1
ATOM 680 C CA . GLY A 1 91 ? 4.081 -2.268 -14.121 1.00 90.81 91 GLY A CA 1
ATOM 681 C C . GLY A 1 91 ? 3.538 -3.689 -14.279 1.00 90.81 91 GLY A C 1
ATOM 682 O O . GLY A 1 91 ? 2.784 -3.983 -15.207 1.00 90.81 91 GLY A O 1
ATOM 683 N N . ASN A 1 92 ? 3.861 -4.572 -13.341 1.00 94.50 92 ASN A N 1
ATOM 684 C CA . ASN A 1 92 ? 3.313 -5.924 -13.264 1.00 94.50 92 ASN A CA 1
ATOM 685 C C . ASN A 1 92 ? 2.527 -6.088 -11.968 1.00 94.50 92 ASN A C 1
ATOM 687 O O . ASN A 1 92 ? 3.058 -5.889 -10.874 1.00 94.50 92 ASN A O 1
ATOM 691 N N . TYR A 1 93 ? 1.257 -6.456 -12.102 1.00 95.69 93 TYR A N 1
ATOM 692 C CA . TYR A 1 93 ? 0.357 -6.655 -10.980 1.00 95.69 93 TYR A CA 1
ATOM 693 C C . TYR A 1 93 ? 0.158 -8.142 -10.696 1.00 95.69 93 TYR A C 1
ATOM 695 O O . TYR A 1 93 ? -0.145 -8.938 -11.594 1.00 95.69 93 TYR A O 1
ATOM 703 N N . TYR A 1 94 ? 0.277 -8.496 -9.423 1.00 96.44 94 TYR A N 1
ATOM 704 C CA . TYR A 1 94 ? 0.086 -9.840 -8.905 1.00 96.44 94 TYR A CA 1
ATOM 705 C C . TYR A 1 94 ? -1.012 -9.833 -7.848 1.00 96.44 94 TYR A C 1
ATOM 707 O O . TYR A 1 94 ? -1.122 -8.907 -7.047 1.00 96.44 94 TYR A O 1
ATOM 715 N N . ARG A 1 95 ? -1.819 -10.893 -7.829 1.00 95.31 95 ARG A N 1
ATOM 716 C CA . ARG A 1 95 ? -2.659 -11.213 -6.671 1.00 95.31 95 ARG A CA 1
ATOM 717 C C . ARG A 1 95 ? -1.817 -12.034 -5.712 1.00 95.31 95 ARG A C 1
ATOM 719 O O . ARG A 1 95 ? -1.271 -13.059 -6.119 1.00 95.31 95 ARG A O 1
ATOM 726 N N . TYR A 1 96 ? -1.705 -11.596 -4.467 1.00 92.88 96 TYR A N 1
ATOM 727 C CA . TYR A 1 96 ? -0.967 -12.342 -3.461 1.00 92.88 96 TYR A CA 1
ATOM 728 C C . TYR A 1 96 ? -1.688 -13.662 -3.171 1.00 92.88 96 TYR A C 1
ATOM 730 O O . TYR A 1 96 ? -2.887 -13.677 -2.894 1.00 92.88 96 TYR A O 1
ATOM 738 N N . SER A 1 97 ? -0.962 -14.774 -3.262 1.00 89.12 97 SER A N 1
ATOM 739 C CA . SER A 1 97 ? -1.499 -16.131 -3.079 1.00 89.12 97 SER A CA 1
ATOM 740 C C . SER A 1 97 ? -0.992 -16.802 -1.800 1.00 89.12 97 SER A C 1
ATOM 742 O O . SER A 1 97 ? -1.347 -17.945 -1.510 1.00 89.12 97 SER A O 1
ATOM 744 N N . GLY A 1 98 ? -0.162 -16.100 -1.021 1.00 84.19 98 GLY A N 1
ATOM 745 C CA . GLY A 1 98 ? 0.290 -16.547 0.291 1.00 84.19 98 GLY A CA 1
ATOM 746 C C . GLY A 1 98 ? -0.771 -16.400 1.386 1.00 84.19 98 GLY A C 1
ATOM 747 O O . GLY A 1 98 ? -1.935 -16.080 1.145 1.00 84.19 98 GLY A O 1
ATOM 748 N N . THR A 1 99 ? -0.349 -16.619 2.631 1.00 86.25 99 THR A N 1
ATOM 749 C CA . THR A 1 99 ? -1.216 -16.444 3.802 1.00 86.25 99 THR A CA 1
ATOM 750 C C . THR A 1 99 ? -1.548 -14.969 3.997 1.00 86.25 99 THR A C 1
ATOM 752 O O . THR A 1 99 ? -0.664 -14.168 4.301 1.00 86.25 99 THR A O 1
ATOM 755 N N . LEU A 1 100 ? -2.825 -14.623 3.849 1.00 87.81 100 LEU A N 1
ATOM 756 C CA . LEU A 1 100 ? -3.312 -13.273 4.108 1.00 87.81 100 LEU A CA 1
ATOM 757 C C . LEU A 1 100 ? -3.213 -12.923 5.604 1.00 87.81 100 LEU A C 1
ATOM 759 O O . LEU A 1 100 ? -3.380 -13.809 6.451 1.00 87.81 100 LEU A O 1
ATOM 763 N N . PRO A 1 101 ? -2.982 -11.643 5.952 1.00 85.25 101 PRO A N 1
ATOM 764 C CA . PRO A 1 101 ? -3.144 -11.169 7.321 1.00 85.25 101 PRO A CA 1
ATOM 765 C C . PRO A 1 101 ? -4.535 -11.487 7.873 1.00 85.25 101 PRO A C 1
ATOM 767 O O . PRO A 1 101 ? -5.515 -11.560 7.130 1.00 85.25 101 PRO A O 1
ATOM 770 N N . GLU A 1 102 ? -4.639 -11.623 9.193 1.00 83.56 102 GLU A N 1
ATOM 771 C CA . GLU A 1 102 ? -5.925 -11.850 9.850 1.00 83.56 102 GLU A CA 1
ATOM 772 C C . GLU A 1 102 ? -6.934 -10.749 9.483 1.00 83.56 102 GLU A C 1
ATOM 774 O O . GLU A 1 102 ? -6.636 -9.558 9.569 1.00 83.56 102 GLU A O 1
ATOM 779 N N . GLY A 1 103 ? -8.123 -11.158 9.035 1.00 82.81 103 GLY A N 1
ATOM 780 C CA . GLY A 1 103 ? -9.198 -10.253 8.619 1.00 82.81 103 GLY A CA 1
ATOM 781 C C . GLY A 1 103 ? -9.068 -9.669 7.205 1.00 82.81 103 GLY A C 1
ATOM 782 O O . GLY A 1 103 ? -10.028 -9.058 6.729 1.00 82.81 103 GLY A O 1
ATOM 783 N N . ALA A 1 104 ? -7.938 -9.863 6.516 1.00 88.88 104 ALA A N 1
ATOM 784 C CA . ALA A 1 104 ? -7.793 -9.448 5.125 1.00 88.88 104 ALA A CA 1
ATOM 785 C C . ALA A 1 104 ? -8.566 -10.396 4.194 1.00 88.88 104 ALA A C 1
ATOM 787 O O . ALA A 1 104 ? -8.539 -11.618 4.352 1.00 88.88 104 ALA A O 1
ATOM 788 N N . VAL A 1 105 ? -9.259 -9.826 3.210 1.00 91.19 105 VAL A N 1
ATOM 789 C CA . VAL A 1 105 ? -10.029 -10.565 2.198 1.00 91.19 105 VAL A CA 1
ATOM 790 C C . VAL A 1 105 ? -9.288 -10.679 0.872 1.00 91.19 105 VAL A C 1
ATOM 792 O O . VAL A 1 105 ? -9.555 -11.597 0.100 1.00 91.19 105 VAL A O 1
ATOM 795 N N . ASN A 1 106 ? -8.372 -9.752 0.603 1.00 93.00 106 ASN A N 1
ATOM 796 C CA . ASN A 1 106 ? -7.614 -9.696 -0.635 1.00 93.00 106 ASN A CA 1
ATOM 797 C C . ASN A 1 106 ? -6.298 -8.948 -0.406 1.00 93.00 106 ASN A C 1
ATOM 799 O O . ASN A 1 106 ? -6.210 -8.079 0.465 1.00 93.00 106 ASN A O 1
ATOM 803 N N . MET A 1 107 ? -5.289 -9.277 -1.203 1.00 94.75 107 MET A N 1
ATOM 804 C CA . MET A 1 107 ? -4.010 -8.585 -1.208 1.00 94.75 107 MET A CA 1
ATOM 805 C C . MET A 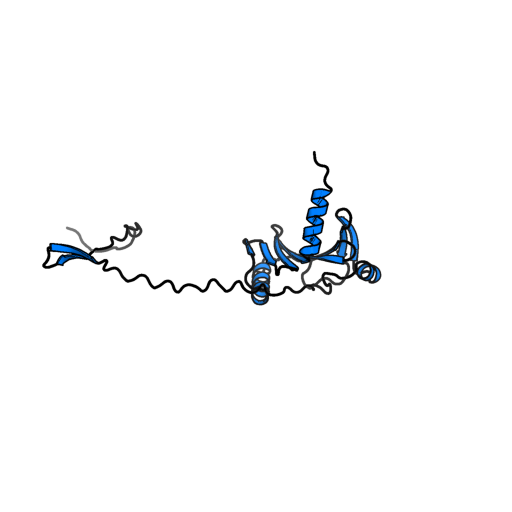1 107 ? -3.425 -8.587 -2.621 1.00 94.75 107 MET A C 1
ATOM 807 O O . MET A 1 107 ? -3.475 -9.590 -3.337 1.00 94.75 107 MET A O 1
ATOM 811 N N . GLY A 1 108 ? -2.900 -7.438 -3.028 1.00 95.50 108 GLY A N 1
ATOM 812 C CA . GLY A 1 108 ? -2.356 -7.200 -4.354 1.00 95.50 108 GLY A CA 1
ATOM 813 C C . GLY A 1 108 ? -1.010 -6.502 -4.293 1.00 95.50 108 GLY A C 1
ATOM 814 O O . GLY A 1 108 ? -0.800 -5.618 -3.465 1.00 95.50 108 GLY A O 1
ATOM 815 N N . ASP A 1 109 ? -0.133 -6.869 -5.218 1.00 95.94 109 ASP A N 1
ATOM 816 C CA . ASP A 1 109 ? 1.240 -6.388 -5.278 1.00 95.94 109 ASP A CA 1
ATOM 817 C C . ASP A 1 109 ? 1.525 -5.817 -6.664 1.00 95.94 109 ASP A C 1
ATOM 819 O O . ASP A 1 109 ? 1.295 -6.476 -7.681 1.00 95.94 109 ASP A O 1
ATOM 823 N N . LEU A 1 110 ? 2.042 -4.592 -6.718 1.00 95.25 110 LEU A N 1
ATOM 824 C CA . LEU A 1 110 ? 2.459 -3.956 -7.963 1.00 95.25 110 LEU A CA 1
ATOM 825 C C . LEU A 1 110 ? 3.974 -3.770 -7.970 1.00 95.25 110 LEU A C 1
ATOM 827 O O . LEU A 1 110 ? 4.539 -3.033 -7.157 1.00 95.25 110 LEU A O 1
ATOM 831 N N . PHE A 1 111 ? 4.616 -4.413 -8.938 1.00 95.56 111 PHE A N 1
ATOM 832 C CA . PHE A 1 111 ? 6.029 -4.245 -9.241 1.00 95.56 111 PHE A CA 1
ATOM 833 C C . PHE A 1 111 ? 6.188 -3.232 -10.368 1.00 95.56 111 PHE A C 1
ATOM 835 O O . PHE A 1 111 ? 5.531 -3.356 -11.395 1.00 95.56 111 PHE A O 1
ATOM 842 N N . ILE A 1 112 ? 7.067 -2.249 -10.189 1.00 93.19 112 ILE A N 1
ATOM 843 C CA . ILE A 1 112 ? 7.439 -1.272 -11.216 1.00 93.19 112 ILE A CA 1
ATOM 844 C C . ILE A 1 112 ? 8.926 -1.446 -11.496 1.00 93.19 112 ILE A C 1
ATOM 846 O O . ILE A 1 112 ? 9.742 -1.400 -10.573 1.00 93.19 112 ILE A O 1
ATOM 850 N N . ALA A 1 113 ? 9.282 -1.680 -12.761 1.00 91.31 113 ALA A N 1
ATOM 851 C CA . ALA A 1 113 ? 10.664 -1.934 -13.180 1.00 91.31 113 ALA A CA 1
ATOM 852 C C . ALA A 1 113 ? 11.357 -3.036 -12.339 1.00 91.31 113 ALA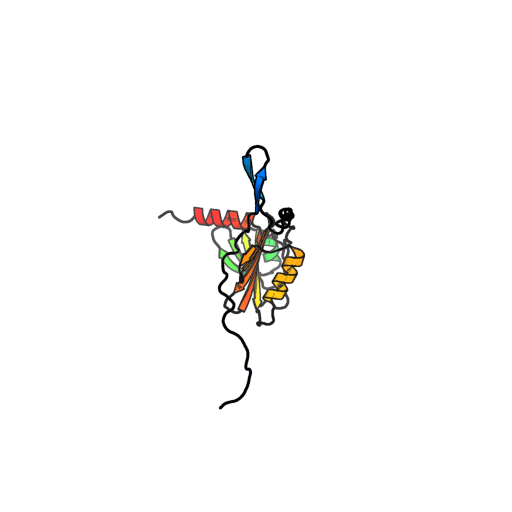 A C 1
ATOM 854 O O . ALA A 1 113 ? 12.514 -2.907 -11.930 1.00 91.31 113 ALA A O 1
ATOM 855 N N . GLY A 1 114 ? 10.628 -4.118 -12.036 1.00 93.31 114 GLY A N 1
ATOM 856 C CA . GLY A 1 114 ? 11.133 -5.273 -11.283 1.00 93.31 114 GLY A CA 1
ATOM 857 C C . GLY A 1 114 ? 11.230 -5.089 -9.764 1.00 93.31 114 GLY A C 1
ATOM 858 O O . GLY A 1 114 ? 11.808 -5.940 -9.080 1.00 93.31 114 GLY A O 1
ATOM 859 N N . ARG A 1 115 ? 10.698 -3.989 -9.213 1.00 96.00 115 ARG A N 1
ATOM 860 C CA . ARG A 1 115 ? 10.743 -3.664 -7.778 1.00 96.00 115 ARG A CA 1
ATOM 861 C C . ARG A 1 115 ? 9.345 -3.471 -7.212 1.00 96.00 115 ARG A C 1
ATOM 863 O O . ARG A 1 115 ? 8.548 -2.757 -7.810 1.00 96.00 115 ARG A O 1
ATOM 870 N N . LEU A 1 116 ? 9.063 -4.067 -6.052 1.00 95.56 116 LEU A N 1
ATOM 871 C CA . LEU A 1 116 ? 7.780 -3.909 -5.367 1.00 95.56 116 LEU A CA 1
ATOM 872 C C . LEU A 1 116 ? 7.577 -2.438 -5.000 1.00 95.56 116 LEU A C 1
ATOM 874 O O . LEU A 1 116 ? 8.316 -1.898 -4.178 1.00 95.56 116 LEU A O 1
ATOM 878 N N . ALA A 1 117 ? 6.603 -1.796 -5.630 1.00 95.44 117 ALA A N 1
ATOM 879 C CA . ALA A 1 117 ? 6.358 -0.365 -5.501 1.00 95.44 117 ALA A CA 1
ATOM 880 C C . ALA A 1 117 ? 5.072 -0.058 -4.735 1.00 95.44 117 ALA A C 1
ATOM 882 O O . ALA A 1 117 ? 4.954 1.023 -4.166 1.00 95.44 117 ALA A O 1
ATOM 883 N N . LEU A 1 118 ? 4.127 -0.996 -4.696 1.00 95.25 118 LEU A N 1
ATOM 884 C CA . LEU A 1 118 ? 2.875 -0.838 -3.972 1.00 95.25 118 LEU A CA 1
ATOM 885 C C . LEU A 1 118 ? 2.403 -2.191 -3.434 1.00 95.25 118 LEU A C 1
ATOM 887 O O . LEU A 1 118 ? 2.385 -3.183 -4.162 1.00 95.25 118 LEU A O 1
ATOM 891 N N . ILE A 1 119 ? 1.990 -2.180 -2.170 1.00 96.25 119 ILE A N 1
ATOM 892 C CA . ILE A 1 119 ? 1.274 -3.259 -1.493 1.00 96.25 119 ILE A CA 1
ATOM 893 C C . ILE A 1 119 ? -0.139 -2.751 -1.213 1.00 96.25 119 ILE A C 1
ATOM 895 O O . ILE A 1 119 ? -0.311 -1.680 -0.627 1.00 96.25 119 ILE A O 1
ATOM 899 N N . MET A 1 120 ? -1.145 -3.515 -1.619 1.00 95.88 120 MET A N 1
ATOM 900 C CA . MET A 1 120 ? -2.555 -3.217 -1.397 1.00 95.88 120 MET A CA 1
ATOM 901 C C . MET A 1 120 ? -3.193 -4.342 -0.594 1.00 95.88 120 MET A C 1
ATOM 903 O O . MET A 1 120 ? -3.059 -5.504 -0.966 1.00 95.88 120 MET A O 1
ATOM 907 N N . ILE A 1 121 ? -3.905 -4.011 0.482 1.00 94.94 121 ILE A N 1
ATOM 908 C CA . ILE A 1 121 ? -4.640 -4.988 1.292 1.00 94.94 121 ILE A CA 1
ATOM 909 C C . ILE A 1 121 ? -6.061 -4.503 1.499 1.00 94.94 121 ILE A C 1
ATOM 911 O O . ILE A 1 121 ? -6.286 -3.349 1.856 1.00 94.94 121 ILE A O 1
ATOM 915 N N . GLU A 1 122 ? -7.017 -5.399 1.306 1.00 93.25 122 GLU A N 1
ATOM 916 C CA . GLU A 1 122 ? -8.424 -5.138 1.568 1.00 93.25 122 GLU A CA 1
ATOM 917 C C . GLU A 1 122 ? -8.851 -5.912 2.811 1.00 93.25 122 GLU A C 1
ATOM 919 O O . GLU A 1 122 ? -8.670 -7.127 2.900 1.00 93.25 122 GLU A O 1
ATOM 924 N N . TYR A 1 123 ? -9.459 -5.207 3.755 1.00 90.44 123 TYR A N 1
ATOM 925 C CA . TYR A 1 123 ? -10.113 -5.753 4.935 1.00 90.44 123 TYR A CA 1
ATOM 926 C C . TYR A 1 123 ? -11.614 -5.538 4.810 1.00 90.44 123 TYR A C 1
ATOM 928 O O . TYR A 1 123 ? -12.066 -4.539 4.249 1.00 90.44 123 TYR A O 1
ATOM 936 N N . ARG A 1 124 ? -12.406 -6.449 5.371 1.00 85.50 124 ARG A N 1
ATOM 937 C CA . ARG A 1 124 ? -13.840 -6.209 5.537 1.00 85.50 124 ARG A CA 1
ATOM 938 C C . ARG A 1 124 ? -14.069 -5.502 6.870 1.00 85.50 124 ARG A C 1
ATOM 940 O O . ARG A 1 124 ? -13.742 -6.065 7.913 1.00 85.50 124 ARG A O 1
ATOM 947 N N . ASP A 1 125 ? -14.651 -4.308 6.846 1.00 78.06 125 ASP A N 1
ATOM 948 C CA . ASP A 1 125 ? -15.140 -3.654 8.056 1.00 78.06 125 ASP A CA 1
ATOM 949 C C . ASP A 1 125 ? -16.573 -4.119 8.311 1.00 78.06 125 ASP A C 1
ATOM 951 O O . ASP A 1 125 ? -17.526 -3.748 7.630 1.00 78.06 125 ASP A O 1
ATOM 955 N N . PHE A 1 126 ? -16.744 -4.985 9.304 1.00 69.00 126 PHE A N 1
ATOM 956 C CA . PHE A 1 126 ? -18.063 -5.480 9.698 1.00 69.00 126 PHE A CA 1
ATOM 957 C C . PHE A 1 126 ? -18.888 -4.436 10.478 1.00 69.00 126 PHE A C 1
ATOM 959 O O . PHE A 1 126 ? -19.855 -4.800 11.146 1.00 69.00 126 PHE A O 1
ATOM 966 N N . GLY A 1 127 ? -18.509 -3.153 10.436 1.00 62.91 127 GLY A N 1
ATOM 967 C CA . GLY A 1 127 ? -19.167 -2.078 11.180 1.00 62.91 127 GLY A CA 1
ATOM 968 C C . GLY A 1 127 ? -18.918 -2.161 12.687 1.00 62.91 127 GLY A C 1
ATOM 969 O O . GLY A 1 127 ? -19.707 -1.647 13.476 1.00 62.91 127 GLY A O 1
ATOM 970 N N . LEU A 1 128 ? -17.836 -2.831 13.095 1.00 67.38 128 LEU A N 1
ATOM 971 C CA . LEU A 1 128 ? -17.465 -3.052 14.499 1.00 67.38 128 LEU A CA 1
ATOM 972 C C . LEU A 1 128 ? -16.447 -2.018 15.010 1.00 67.38 128 LEU A C 1
ATOM 974 O O . LEU A 1 128 ? -15.799 -2.241 16.030 1.00 67.38 128 LEU A O 1
ATOM 978 N N . GLY A 1 129 ? -16.298 -0.895 14.305 1.00 78.06 129 GLY A N 1
ATOM 979 C CA . GLY A 1 129 ? -15.324 0.145 14.635 1.00 78.06 129 GLY A CA 1
ATOM 980 C C . GLY A 1 129 ? -13.905 -0.154 14.140 1.00 78.06 129 GLY A C 1
ATOM 981 O O . GLY A 1 129 ? -12.934 0.358 14.705 1.00 78.06 129 GLY A O 1
ATOM 982 N N . GLY A 1 130 ? -13.767 -1.024 13.128 1.00 82.88 130 GLY A N 1
ATOM 983 C CA . GLY A 1 130 ? -12.470 -1.419 12.579 1.00 82.88 130 GLY A CA 1
ATOM 984 C C . GLY A 1 130 ? -11.723 -0.225 11.991 1.00 82.88 130 GLY A C 1
ATOM 985 O O . GLY A 1 130 ? -10.532 -0.053 12.259 1.00 82.88 130 GLY A O 1
ATOM 986 N N . TRP A 1 131 ? -12.437 0.644 11.272 1.00 89.06 131 TRP A N 1
ATOM 987 C CA . TRP A 1 131 ? -11.900 1.900 10.757 1.00 89.06 131 TRP A CA 1
ATOM 988 C C . TRP A 1 131 ? -11.344 2.793 11.870 1.00 89.06 131 TRP A C 1
ATOM 990 O O . TRP A 1 131 ? -10.165 3.149 11.851 1.00 89.06 131 TRP A O 1
ATOM 1000 N N . GLU A 1 132 ? -12.151 3.122 12.879 1.00 89.12 132 GLU A N 1
ATOM 1001 C CA . GLU A 1 132 ? -11.758 4.025 13.962 1.00 89.12 132 GLU A CA 1
ATOM 1002 C C . GLU A 1 132 ? -10.565 3.479 14.748 1.00 89.12 132 GLU A C 1
ATOM 1004 O O . GLU A 1 132 ? -9.643 4.228 15.091 1.00 89.12 132 GLU A O 1
ATOM 1009 N N . GLN A 1 133 ? -10.555 2.171 15.014 1.00 89.25 133 GLN A N 1
ATOM 1010 C CA . GLN A 1 133 ? -9.446 1.514 15.692 1.00 89.25 133 GLN A CA 1
ATOM 1011 C C . GLN A 1 133 ? -8.162 1.584 14.863 1.00 89.25 133 GLN A C 1
ATOM 1013 O O . GLN A 1 133 ? -7.108 1.932 15.404 1.00 89.25 133 GLN A O 1
ATOM 1018 N N . LEU A 1 134 ? -8.244 1.295 13.563 1.00 89.44 134 LEU A N 1
ATOM 1019 C CA . LEU A 1 134 ? -7.096 1.318 12.666 1.00 89.44 134 LEU A CA 1
ATOM 1020 C C . LEU A 1 134 ? -6.520 2.735 12.539 1.00 89.44 134 LEU A C 1
ATOM 1022 O O . LEU A 1 134 ? -5.306 2.919 12.660 1.00 89.44 134 LEU A O 1
ATOM 1026 N N . ILE A 1 135 ? -7.376 3.749 12.379 1.00 92.00 135 ILE A N 1
ATOM 1027 C CA . ILE A 1 135 ? -6.958 5.156 12.347 1.00 92.00 135 ILE A CA 1
ATOM 1028 C C . ILE A 1 135 ? -6.296 5.556 13.660 1.00 92.00 135 ILE A C 1
ATOM 1030 O O . ILE A 1 135 ? -5.228 6.171 13.634 1.00 92.00 135 ILE A O 1
ATOM 1034 N N . LYS A 1 136 ? -6.875 5.186 14.807 1.00 91.69 136 LYS A N 1
ATOM 1035 C CA . LYS A 1 136 ? -6.301 5.482 16.123 1.00 91.69 136 LYS A CA 1
ATOM 1036 C C . LYS A 1 136 ? -4.903 4.877 16.277 1.00 91.69 136 LYS A C 1
ATOM 1038 O O . LYS A 1 136 ? -3.960 5.613 16.560 1.00 91.69 136 LYS A O 1
ATOM 1043 N N . GLN A 1 137 ? -4.752 3.575 16.036 1.00 91.50 137 GLN A N 1
ATOM 1044 C CA . GLN A 1 137 ? -3.470 2.870 16.170 1.00 91.50 137 GLN A CA 1
ATOM 1045 C C . GLN A 1 137 ? -2.408 3.421 15.207 1.00 91.50 137 GLN A C 1
ATOM 1047 O O . GLN A 1 137 ? -1.265 3.670 15.594 1.00 91.50 137 GLN A O 1
ATOM 1052 N N . THR A 1 138 ? -2.794 3.677 13.956 1.00 91.88 138 THR A N 1
ATOM 1053 C CA . THR A 1 138 ? -1.887 4.236 12.943 1.00 91.88 138 THR A CA 1
ATOM 1054 C C . THR A 1 138 ? -1.476 5.664 13.304 1.00 91.88 138 THR A C 1
ATOM 1056 O O . THR A 1 138 ? -0.307 6.029 13.163 1.00 91.88 138 THR A O 1
ATOM 1059 N N . SER A 1 139 ? -2.398 6.455 13.865 1.00 92.44 139 SER A N 1
ATOM 1060 C CA . SER A 1 139 ? -2.122 7.825 14.306 1.00 92.44 139 SER A CA 1
ATOM 1061 C C . SER A 1 139 ? -1.211 7.889 15.530 1.00 92.44 139 SER A C 1
ATOM 1063 O O . SER A 1 139 ? -0.355 8.769 15.621 1.00 92.44 139 SER A O 1
ATOM 1065 N N . GLU A 1 140 ? -1.346 6.950 16.467 1.00 92.75 140 GLU A N 1
ATOM 1066 C CA . GLU A 1 140 ? -0.429 6.816 17.606 1.00 92.75 140 GLU A CA 1
ATOM 1067 C C . GLU A 1 140 ? 1.010 6.566 17.121 1.00 92.75 140 GLU A C 1
ATOM 1069 O O . GLU A 1 140 ? 1.967 7.167 17.629 1.00 92.75 140 GLU A O 1
ATOM 1074 N N . LYS A 1 141 ? 1.153 5.750 16.069 1.00 90.88 141 LYS A N 1
ATOM 1075 C CA . LYS A 1 141 ? 2.441 5.386 15.475 1.00 90.88 141 LYS A CA 1
ATOM 1076 C C . LYS A 1 141 ? 3.053 6.508 14.633 1.00 90.88 141 LYS A C 1
ATOM 1078 O O . LYS A 1 141 ? 4.183 6.928 14.898 1.00 90.88 141 LYS A O 1
ATOM 1083 N N . TYR A 1 142 ? 2.317 7.048 13.666 1.00 90.75 142 TYR A N 1
ATOM 1084 C CA . TYR A 1 142 ? 2.859 7.951 12.640 1.00 90.75 142 TYR A CA 1
ATOM 1085 C C . TYR A 1 142 ? 2.448 9.422 12.799 1.00 90.75 142 TYR A C 1
ATOM 1087 O O . TYR A 1 142 ? 2.968 10.288 12.095 1.00 90.75 142 TYR A O 1
ATOM 1095 N N . GLY A 1 143 ? 1.602 9.739 13.780 1.00 90.44 143 GLY A N 1
ATOM 1096 C CA . GLY A 1 143 ? 1.022 11.069 13.972 1.00 90.44 143 GLY A CA 1
ATOM 1097 C C . GLY A 1 143 ? -0.310 11.228 13.238 1.00 90.44 143 GLY A C 1
ATOM 1098 O O . GLY A 1 143 ? -0.821 10.283 12.652 1.00 90.44 143 GLY A O 1
ATOM 1099 N N . ALA A 1 144 ? -0.898 12.423 13.280 1.00 90.56 144 ALA A N 1
ATOM 1100 C CA . ALA A 1 144 ? -2.199 12.661 12.656 1.00 90.56 144 ALA A CA 1
ATOM 1101 C C . ALA A 1 144 ? -2.149 12.481 11.120 1.00 90.56 144 ALA A C 1
ATOM 1103 O O . ALA A 1 144 ? -1.201 12.978 10.499 1.00 90.56 144 ALA A O 1
ATOM 1104 N N . PRO A 1 145 ? -3.147 11.815 10.509 1.00 93.25 145 PRO A N 1
ATOM 1105 C CA . PRO A 1 145 ? -3.252 11.707 9.060 1.00 93.25 145 PRO A CA 1
ATOM 1106 C C . PRO A 1 145 ? -3.660 13.032 8.415 1.00 93.25 145 PRO A C 1
ATOM 1108 O O . PRO A 1 145 ? -4.211 13.930 9.054 1.00 93.25 145 PRO A O 1
ATOM 1111 N N . GLN A 1 146 ? -3.441 13.112 7.108 1.00 90.25 146 GLN A N 1
ATOM 1112 C CA . GLN A 1 146 ? -4.110 14.051 6.212 1.00 90.25 146 GLN A CA 1
ATOM 1113 C C . GLN A 1 146 ? -5.288 13.346 5.532 1.00 90.25 146 GLN A C 1
ATOM 1115 O O . GLN A 1 146 ? -5.237 12.136 5.339 1.00 90.25 146 GLN A O 1
ATOM 1120 N N . GLY A 1 147 ? -6.321 14.084 5.132 1.00 87.81 147 GLY A N 1
ATOM 1121 C CA . GLY A 1 147 ? -7.454 13.525 4.392 1.00 87.81 147 GLY A CA 1
ATOM 1122 C C . GLY A 1 147 ? -8.803 13.951 4.958 1.00 87.81 147 GLY A C 1
ATOM 1123 O O . GLY A 1 147 ? -8.925 15.034 5.534 1.00 87.81 147 GLY A O 1
ATOM 1124 N N . ASP A 1 148 ? -9.807 13.106 4.756 1.00 89.81 148 ASP A N 1
ATOM 1125 C CA . ASP A 1 148 ? -11.198 13.337 5.137 1.00 89.81 148 ASP A CA 1
ATOM 1126 C C . ASP A 1 148 ? -11.730 12.210 6.039 1.00 89.81 148 ASP A C 1
ATOM 1128 O O . ASP A 1 148 ? -10.979 11.420 6.607 1.00 89.81 148 ASP A O 1
ATOM 1132 N N . THR A 1 149 ? -13.046 12.150 6.228 1.00 86.12 149 THR A N 1
ATOM 1133 C CA . THR A 1 149 ? -13.685 11.166 7.110 1.00 86.12 149 THR A CA 1
ATOM 1134 C C . THR A 1 149 ? -13.562 9.722 6.623 1.00 86.12 149 THR A C 1
ATOM 1136 O O . THR A 1 149 ? -13.654 8.808 7.439 1.00 86.12 149 THR A O 1
ATOM 1139 N N . ALA A 1 150 ? -13.387 9.513 5.318 1.00 89.00 150 ALA A N 1
ATOM 1140 C CA . ALA A 1 150 ? -13.293 8.198 4.693 1.00 89.00 150 ALA A CA 1
ATOM 1141 C C . ALA A 1 150 ? -11.875 7.880 4.201 1.00 89.00 150 ALA A C 1
ATOM 1143 O O . ALA A 1 150 ? -11.620 6.753 3.793 1.00 89.00 150 ALA A O 1
ATOM 1144 N N . THR A 1 151 ? -10.953 8.842 4.237 1.00 93.69 151 THR A N 1
ATOM 1145 C CA . THR A 1 151 ? -9.597 8.692 3.704 1.00 93.69 151 THR A CA 1
ATOM 1146 C C . THR A 1 151 ? -8.575 9.259 4.675 1.00 93.69 151 THR A C 1
ATOM 1148 O O . THR A 1 151 ? -8.646 10.429 5.040 1.00 93.69 151 THR A O 1
ATOM 1151 N N . ALA A 1 152 ? -7.574 8.461 5.033 1.00 94.00 152 ALA A N 1
ATOM 1152 C CA . ALA A 1 152 ? -6.473 8.870 5.893 1.00 94.00 152 ALA A CA 1
ATOM 1153 C C . ALA A 1 152 ? -5.127 8.563 5.232 1.00 94.00 152 ALA A C 1
ATOM 1155 O O . ALA A 1 152 ? -4.876 7.440 4.801 1.00 94.00 152 ALA A O 1
ATOM 1156 N N . VAL A 1 153 ? -4.262 9.570 5.161 1.00 93.12 153 VAL A N 1
ATOM 1157 C CA . VAL A 1 153 ? -2.996 9.535 4.428 1.00 93.12 153 VAL A CA 1
ATOM 1158 C C . VAL A 1 153 ? -1.849 9.960 5.334 1.00 93.12 153 VAL A C 1
ATOM 1160 O O . VAL A 1 153 ? -1.888 11.015 5.970 1.00 93.12 153 VAL A O 1
ATOM 1163 N N . TRP A 1 154 ? -0.783 9.170 5.321 1.00 92.44 154 TRP A N 1
ATOM 1164 C CA . TRP A 1 154 ? 0.515 9.501 5.891 1.00 92.44 154 TRP A CA 1
ATOM 1165 C C . TRP A 1 154 ? 1.571 9.457 4.793 1.00 92.44 154 TRP A C 1
ATOM 1167 O O . TRP A 1 154 ? 1.545 8.597 3.917 1.00 92.44 154 TRP A O 1
ATOM 1177 N N . ASN A 1 155 ? 2.522 10.384 4.841 1.00 90.38 155 ASN A N 1
ATOM 1178 C CA . ASN A 1 155 ? 3.606 10.450 3.870 1.00 90.38 155 ASN A CA 1
ATOM 1179 C C . ASN A 1 155 ? 4.860 11.002 4.551 1.00 90.38 155 ASN A C 1
ATOM 1181 O O . ASN A 1 155 ? 4.810 12.084 5.144 1.00 90.38 155 ASN A O 1
ATOM 1185 N N . ASP A 1 156 ? 5.977 10.281 4.452 1.00 88.19 156 ASP A N 1
ATOM 1186 C CA . ASP A 1 156 ? 7.268 10.684 5.030 1.00 8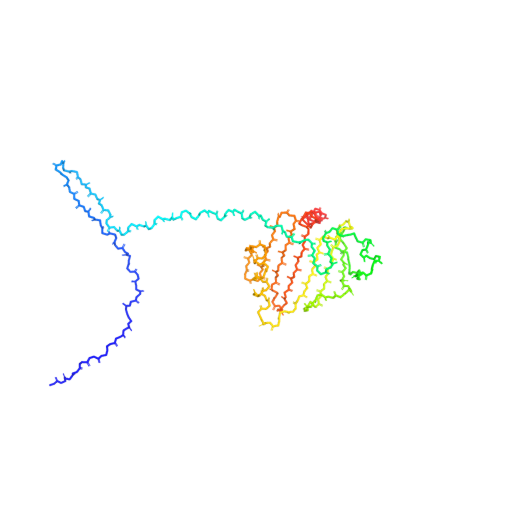8.19 156 ASP A CA 1
ATOM 1187 C C . ASP A 1 156 ? 8.246 11.323 4.027 1.00 88.19 156 ASP A C 1
ATOM 1189 O O . ASP A 1 156 ? 9.332 11.757 4.399 1.00 88.19 156 ASP A O 1
ATOM 1193 N N . GLY A 1 157 ? 7.834 11.466 2.767 1.00 84.56 157 GLY A N 1
ATOM 1194 C CA . GLY A 1 157 ? 8.640 11.947 1.644 1.00 84.56 157 GLY A CA 1
ATOM 1195 C C . GLY A 1 157 ? 9.217 10.829 0.773 1.00 84.56 157 GLY A C 1
ATOM 1196 O O . GLY A 1 157 ? 9.649 11.110 -0.341 1.00 84.56 157 GLY A O 1
ATOM 1197 N N . THR A 1 158 ? 9.195 9.580 1.245 1.00 88.56 158 THR A N 1
ATOM 1198 C CA . THR A 1 158 ? 9.670 8.394 0.509 1.00 88.56 158 THR A CA 1
ATOM 1199 C C . THR A 1 158 ? 8.586 7.324 0.397 1.00 88.56 158 THR A C 1
ATOM 1201 O O . THR A 1 158 ? 8.442 6.685 -0.640 1.00 88.56 158 THR A O 1
ATOM 1204 N N . THR A 1 159 ? 7.811 7.145 1.457 1.00 92.06 159 THR A N 1
ATOM 1205 C CA . THR A 1 159 ? 6.778 6.125 1.600 1.00 92.06 159 THR A CA 1
ATOM 1206 C C . THR A 1 159 ? 5.433 6.816 1.808 1.00 92.06 159 THR A C 1
ATOM 1208 O O . THR A 1 159 ? 5.344 7.817 2.529 1.00 92.06 159 THR A O 1
ATOM 1211 N N . GLY A 1 160 ? 4.391 6.292 1.170 1.00 92.38 160 GLY A N 1
ATOM 1212 C CA . GLY A 1 160 ? 3.003 6.696 1.370 1.00 92.38 160 GLY A CA 1
ATOM 1213 C C . GLY A 1 160 ? 2.213 5.566 2.018 1.00 92.38 160 GLY A C 1
ATOM 1214 O O . GLY A 1 160 ? 2.337 4.4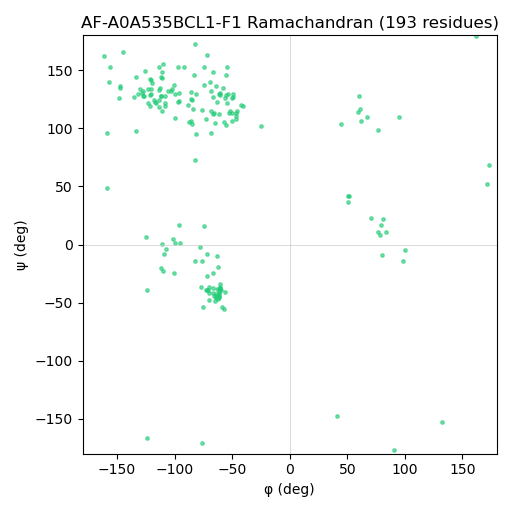17 1.610 1.00 92.38 160 GLY A O 1
ATOM 1215 N N . LEU A 1 161 ? 1.405 5.888 3.022 1.00 94.31 161 LEU A N 1
ATOM 1216 C CA . LEU A 1 161 ? 0.411 4.984 3.589 1.00 94.31 161 LEU A CA 1
ATOM 1217 C C . LEU A 1 161 ? -0.955 5.644 3.451 1.00 94.31 161 LEU A C 1
ATOM 1219 O O . LEU A 1 161 ? -1.181 6.711 4.017 1.00 94.31 161 LEU A O 1
ATOM 1223 N N . THR A 1 162 ? -1.859 5.003 2.723 1.00 94.50 162 THR A N 1
ATOM 1224 C CA . THR A 1 162 ? -3.232 5.470 2.538 1.00 94.50 162 THR A CA 1
ATOM 1225 C C . THR A 1 162 ? -4.192 4.405 3.026 1.00 94.50 162 THR A C 1
ATOM 1227 O O . THR A 1 162 ? -4.090 3.247 2.638 1.00 94.50 162 THR A O 1
ATOM 1230 N N . LEU A 1 163 ? -5.130 4.800 3.873 1.00 95.00 163 LEU A N 1
ATOM 1231 C CA . LEU A 1 163 ? -6.250 3.993 4.327 1.00 95.00 163 LEU A CA 1
ATOM 1232 C C . LEU A 1 163 ? -7.518 4.633 3.767 1.00 95.00 163 LEU A C 1
ATOM 1234 O O . LEU A 1 163 ? -7.695 5.846 3.891 1.00 95.00 163 LEU A O 1
ATOM 1238 N N . LYS A 1 164 ? -8.407 3.836 3.177 1.00 95.12 164 LYS A N 1
ATOM 1239 C CA . LYS A 1 164 ? -9.713 4.305 2.707 1.00 95.12 164 LYS A CA 1
ATOM 1240 C C . LYS A 1 164 ? -10.818 3.384 3.175 1.00 95.12 164 LYS A C 1
ATOM 1242 O O . LYS A 1 164 ? -10.753 2.177 2.961 1.00 95.12 164 LYS A O 1
ATOM 1247 N N . HIS A 1 165 ? -11.838 3.977 3.771 1.00 93.31 165 HIS A N 1
ATOM 1248 C CA . HIS A 1 165 ? -13.098 3.331 4.064 1.00 93.31 165 HIS A CA 1
ATOM 1249 C C . HIS A 1 165 ? -13.993 3.433 2.826 1.00 93.31 165 HIS A C 1
ATOM 1251 O O . HIS A 1 165 ? -14.488 4.501 2.462 1.00 93.31 165 HIS A O 1
ATOM 1257 N N . GLU A 1 166 ? -14.145 2.313 2.133 1.00 89.00 166 GLU A N 1
ATOM 1258 C CA . GLU A 1 166 ? -14.972 2.206 0.943 1.00 89.00 166 GLU A CA 1
ATOM 1259 C C . GLU A 1 166 ? -16.459 2.199 1.306 1.00 89.00 166 GLU A C 1
ATOM 1261 O O . GLU A 1 166 ? -16.876 1.705 2.353 1.00 89.00 166 GLU A O 1
ATOM 1266 N N . THR A 1 167 ? -17.296 2.667 0.381 1.00 83.69 167 THR A N 1
ATOM 1267 C CA . THR A 1 167 ? -18.763 2.651 0.538 1.00 83.69 167 THR A CA 1
ATOM 1268 C C . THR A 1 167 ? -19.341 1.240 0.664 1.00 83.69 167 THR A C 1
ATOM 1270 O O . THR A 1 167 ? -20.447 1.072 1.171 1.00 83.69 167 THR A O 1
ATOM 1273 N N . SER A 1 168 ? -18.593 0.222 0.230 1.00 80.81 168 SER A N 1
ATOM 1274 C CA . SER A 1 168 ? -18.923 -1.192 0.415 1.00 80.81 168 SER A CA 1
ATOM 1275 C C . SER A 1 168 ? -18.766 -1.683 1.859 1.00 80.81 168 SER A C 1
ATOM 1277 O O . SER A 1 168 ? -19.142 -2.820 2.139 1.00 80.81 168 SER A O 1
ATOM 1279 N N . GLY A 1 169 ? -18.203 -0.868 2.758 1.00 81.31 169 GLY A N 1
ATOM 1280 C CA . GLY A 1 169 ? -17.808 -1.286 4.103 1.00 81.31 169 GLY A CA 1
ATOM 1281 C C . GLY A 1 169 ? -16.483 -2.049 4.126 1.00 81.31 169 GLY A C 1
ATOM 1282 O O . GLY A 1 169 ? -16.189 -2.743 5.088 1.00 81.31 169 GLY A O 1
ATOM 1283 N N . ASN A 1 170 ? -15.674 -1.978 3.068 1.00 89.50 170 ASN A N 1
ATOM 1284 C CA . ASN A 1 170 ? -14.300 -2.474 3.115 1.00 89.50 170 ASN A CA 1
ATOM 1285 C C . ASN A 1 170 ? -13.349 -1.351 3.529 1.00 89.50 170 ASN A C 1
ATOM 1287 O O . ASN A 1 170 ? -13.592 -0.181 3.242 1.00 89.50 170 ASN A O 1
ATOM 1291 N N . ILE A 1 171 ? -12.232 -1.716 4.145 1.00 92.44 171 ILE A N 1
ATOM 1292 C CA . ILE A 1 171 ? -11.101 -0.817 4.347 1.00 92.44 171 ILE A CA 1
ATOM 1293 C C . ILE A 1 171 ? -9.986 -1.274 3.425 1.00 92.44 171 ILE A C 1
ATOM 1295 O O . ILE A 1 171 ? -9.521 -2.408 3.534 1.00 92.44 171 ILE A O 1
ATOM 1299 N N . THR A 1 172 ? -9.533 -0.387 2.551 1.00 94.44 172 THR A N 1
ATOM 1300 C CA . THR A 1 172 ? -8.383 -0.653 1.692 1.00 94.44 172 THR A CA 1
ATOM 1301 C C . THR A 1 172 ? -7.176 0.118 2.198 1.00 94.44 172 THR A C 1
ATOM 1303 O O . THR A 1 172 ? -7.258 1.308 2.505 1.00 94.44 172 THR A O 1
ATOM 1306 N N . ILE A 1 173 ? -6.056 -0.585 2.304 1.00 94.75 173 ILE A N 1
ATOM 1307 C CA . ILE A 1 173 ? -4.761 -0.059 2.715 1.00 94.75 173 ILE A CA 1
ATOM 1308 C C . ILE A 1 173 ? -3.838 -0.101 1.504 1.00 94.75 173 ILE A C 1
ATOM 1310 O O . ILE A 1 173 ? -3.665 -1.158 0.902 1.00 94.75 173 ILE A O 1
ATOM 1314 N N . TRP A 1 174 ? -3.207 1.024 1.188 1.00 95.56 174 TRP A N 1
ATOM 1315 C CA . TRP A 1 174 ? -2.125 1.125 0.215 1.00 95.56 174 TRP A CA 1
ATOM 1316 C C . TRP A 1 174 ? -0.858 1.572 0.924 1.00 95.56 174 TRP A C 1
ATOM 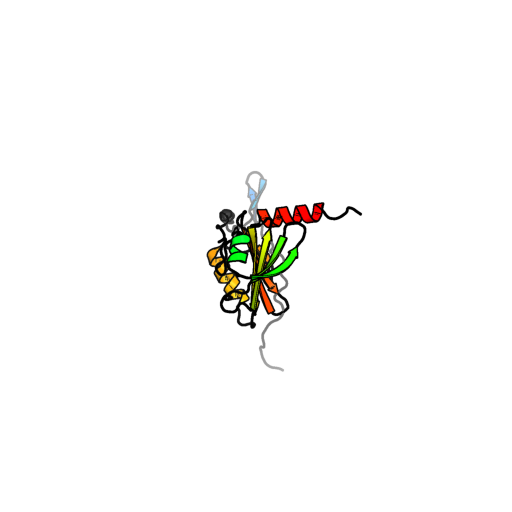1318 O O . TRP A 1 174 ? -0.829 2.644 1.529 1.00 95.56 174 TRP A O 1
ATOM 1328 N N . LEU A 1 175 ? 0.188 0.761 0.824 1.00 95.94 175 LEU A N 1
ATOM 1329 C CA . LEU A 1 175 ? 1.540 1.120 1.218 1.00 95.94 175 LEU A CA 1
ATOM 1330 C C . LEU A 1 175 ? 2.385 1.235 -0.049 1.00 95.94 175 LEU A C 1
ATOM 1332 O O . LEU A 1 175 ? 2.586 0.240 -0.742 1.00 95.94 175 LEU A O 1
ATOM 1336 N N . GLU A 1 176 ? 2.868 2.433 -0.360 1.00 94.44 176 GLU A N 1
ATOM 1337 C CA . GLU A 1 176 ? 3.547 2.730 -1.622 1.00 94.44 176 GLU A CA 1
ATOM 1338 C C . GLU A 1 176 ? 4.934 3.347 -1.443 1.00 94.44 176 GLU A C 1
ATOM 1340 O O . GLU A 1 176 ? 5.200 4.097 -0.501 1.00 94.44 176 GLU A O 1
ATOM 1345 N N . ASP A 1 177 ? 5.818 3.059 -2.397 1.00 90.50 177 ASP A N 1
ATOM 1346 C CA . ASP A 1 177 ? 7.045 3.813 -2.613 1.00 90.50 177 ASP A CA 1
ATOM 1347 C C . ASP A 1 177 ? 6.728 5.023 -3.496 1.00 90.50 177 ASP A C 1
ATOM 1349 O O . ASP A 1 177 ? 6.561 4.903 -4.711 1.00 90.50 177 ASP A O 1
ATOM 1353 N N . PHE A 1 178 ? 6.656 6.197 -2.871 1.00 78.69 178 PHE A N 1
ATOM 1354 C CA . PHE A 1 178 ? 6.176 7.424 -3.498 1.00 78.69 178 PHE A CA 1
ATOM 1355 C C . PHE A 1 178 ? 7.031 7.840 -4.703 1.00 78.69 178 PHE A C 1
ATOM 1357 O O . PHE A 1 178 ? 6.520 8.383 -5.682 1.00 78.69 178 PHE A O 1
ATOM 1364 N N . ALA A 1 179 ? 8.344 7.588 -4.661 1.00 74.88 179 ALA A N 1
ATOM 1365 C CA . ALA A 1 179 ? 9.235 7.933 -5.764 1.00 74.88 179 ALA A CA 1
ATOM 1366 C C . ALA A 1 179 ? 9.032 6.999 -6.964 1.00 74.88 179 ALA A C 1
ATOM 1368 O O . ALA A 1 179 ? 9.077 7.461 -8.108 1.00 74.88 179 ALA A O 1
ATOM 1369 N N . ALA A 1 180 ? 8.810 5.707 -6.714 1.00 76.62 180 ALA A N 1
ATOM 1370 C CA . ALA A 1 180 ? 8.536 4.734 -7.764 1.00 76.62 180 ALA A CA 1
ATOM 1371 C C . ALA A 1 180 ? 7.148 4.949 -8.391 1.00 76.62 180 ALA A C 1
ATOM 1373 O O . ALA A 1 180 ? 7.047 5.023 -9.616 1.00 76.62 180 ALA A O 1
ATOM 1374 N N . THR A 1 181 ? 6.097 5.116 -7.580 1.00 74.06 181 THR A N 1
ATOM 1375 C CA . THR A 1 181 ? 4.717 5.264 -8.073 1.00 74.06 181 THR A CA 1
ATOM 1376 C C . THR A 1 181 ? 4.472 6.615 -8.747 1.00 74.06 181 THR A C 1
ATOM 1378 O O . THR A 1 181 ? 3.843 6.665 -9.806 1.00 74.06 181 THR A O 1
ATOM 1381 N N . SER A 1 182 ? 5.030 7.711 -8.218 1.00 69.94 182 SER A N 1
ATOM 1382 C CA . SER A 1 182 ? 4.876 9.048 -8.813 1.00 69.94 182 SER A CA 1
ATOM 1383 C C . SER A 1 182 ? 5.532 9.156 -10.196 1.00 69.94 182 SER A C 1
ATOM 1385 O O . SER A 1 182 ? 4.882 9.555 -11.163 1.00 69.94 182 SER A O 1
ATOM 1387 N N . ARG A 1 183 ? 6.791 8.708 -10.335 1.00 66.38 183 ARG A N 1
ATOM 1388 C CA . ARG A 1 183 ? 7.500 8.706 -11.632 1.00 66.38 183 ARG A CA 1
ATOM 1389 C C . ARG A 1 183 ? 6.785 7.852 -12.670 1.00 66.38 183 ARG A C 1
ATOM 1391 O O . ARG A 1 183 ? 6.733 8.216 -13.840 1.00 66.38 183 ARG A O 1
ATOM 1398 N N . TYR A 1 184 ? 6.229 6.731 -12.231 1.00 67.19 184 TYR A N 1
ATOM 1399 C CA . TYR A 1 184 ? 5.468 5.839 -13.086 1.00 67.19 184 TYR A CA 1
ATOM 1400 C C . TYR A 1 184 ? 4.171 6.497 -13.589 1.00 67.19 184 TYR A C 1
ATOM 1402 O O . TYR A 1 184 ? 3.893 6.477 -14.786 1.00 67.19 184 TYR A O 1
ATOM 1410 N N . SER A 1 185 ? 3.432 7.187 -12.711 1.00 67.62 185 SER A N 1
ATOM 1411 C CA . SER A 1 185 ? 2.242 7.959 -13.099 1.00 67.62 185 SER A CA 1
ATOM 1412 C C . SER A 1 185 ? 2.562 9.081 -14.098 1.00 67.62 185 SER A C 1
ATOM 1414 O O . SER A 1 185 ? 1.797 9.326 -15.033 1.00 67.62 185 SER A O 1
ATOM 1416 N N . GLU A 1 186 ? 3.700 9.763 -13.939 1.00 64.19 186 GLU A N 1
ATOM 1417 C CA . GLU A 1 186 ? 4.158 10.782 -14.892 1.00 64.19 186 GLU A CA 1
ATOM 1418 C C . GLU A 1 186 ? 4.525 10.182 -16.256 1.00 64.19 186 GLU A C 1
ATOM 1420 O O . GLU A 1 186 ? 4.153 10.739 -17.292 1.00 64.19 186 GLU A O 1
ATOM 1425 N N . GLN A 1 187 ? 5.205 9.032 -16.270 1.00 58.75 187 GLN A N 1
ATOM 1426 C CA . GLN A 1 187 ? 5.546 8.311 -17.498 1.00 58.75 187 GLN A CA 1
ATOM 1427 C C . GLN A 1 187 ? 4.298 7.824 -18.241 1.00 58.75 187 GLN A C 1
ATOM 1429 O O . GLN A 1 187 ? 4.218 7.996 -19.456 1.00 58.75 187 GLN A O 1
ATOM 1434 N N . GLU A 1 188 ? 3.299 7.289 -17.534 1.00 61.78 188 GLU A N 1
ATOM 1435 C CA . GLU A 1 188 ? 2.024 6.903 -18.146 1.00 61.78 188 GLU A CA 1
ATOM 1436 C C . GLU A 1 188 ? 1.306 8.105 -18.766 1.00 61.78 188 GLU A C 1
ATOM 1438 O O . GLU A 1 188 ? 0.869 8.034 -19.914 1.00 61.78 188 GLU A O 1
ATOM 1443 N N . LYS A 1 189 ? 1.246 9.244 -18.062 1.00 60.28 189 LYS A N 1
ATOM 1444 C CA . LYS A 1 189 ? 0.657 10.480 -18.606 1.00 60.28 189 LYS A CA 1
ATOM 1445 C C . LYS A 1 189 ? 1.397 10.983 -19.843 1.00 60.28 189 LYS A C 1
ATOM 1447 O O . LYS A 1 189 ? 0.758 11.467 -20.773 1.00 60.28 189 LYS A O 1
ATOM 1452 N N . ALA A 1 190 ? 2.725 10.877 -19.866 1.00 58.03 190 ALA A N 1
ATOM 1453 C CA . ALA A 1 190 ? 3.536 11.269 -21.015 1.00 58.03 190 ALA A CA 1
ATOM 1454 C C . ALA A 1 190 ? 3.394 10.307 -22.210 1.00 58.03 190 ALA A C 1
ATOM 1456 O O . ALA A 1 190 ? 3.579 10.732 -23.351 1.00 58.03 190 ALA A O 1
ATOM 1457 N N . ALA A 1 191 ? 3.065 9.036 -21.957 1.00 59.28 191 ALA A N 1
ATOM 1458 C CA . ALA A 1 191 ? 2.873 8.005 -22.975 1.00 59.28 191 ALA A CA 1
ATOM 1459 C C . ALA A 1 191 ? 1.478 8.031 -23.629 1.00 59.28 191 ALA A C 1
ATOM 1461 O O . ALA A 1 191 ? 1.285 7.408 -24.676 1.00 59.28 191 ALA A O 1
ATOM 1462 N N . LEU A 1 192 ? 0.509 8.747 -23.048 1.00 57.53 192 LEU A N 1
ATOM 1463 C CA . LEU A 1 192 ? -0.803 8.933 -23.665 1.00 57.53 192 LEU A CA 1
ATOM 1464 C C . LEU A 1 192 ? -0.683 9.809 -24.928 1.00 57.53 192 LEU A C 1
ATOM 1466 O O . LEU A 1 192 ? -0.053 10.872 -24.882 1.00 57.53 192 LEU A O 1
ATOM 1470 N N . PRO A 1 193 ? -1.286 9.404 -26.064 1.00 48.97 193 PRO A N 1
ATOM 1471 C CA . PRO A 1 193 ? -1.280 10.220 -27.268 1.00 48.97 193 PRO A CA 1
ATOM 1472 C C . PRO A 1 193 ? -1.962 11.562 -26.994 1.00 48.97 193 PRO A C 1
ATOM 1474 O O . PRO A 1 193 ? -3.075 11.623 -26.472 1.00 48.97 193 PRO A O 1
ATOM 1477 N N . LYS A 1 194 ? -1.266 12.647 -27.340 1.00 51.03 194 LYS A N 1
ATOM 1478 C CA . LYS A 1 194 ? -1.811 14.004 -27.277 1.00 51.03 194 LYS A CA 1
ATOM 1479 C C . LYS A 1 194 ? -2.823 14.146 -28.414 1.00 51.03 194 LYS A C 1
ATOM 1481 O O . LYS A 1 194 ? -2.412 14.156 -29.574 1.00 51.03 194 LYS A O 1
ATOM 1486 N N . PHE A 1 195 ? -4.107 14.194 -28.075 1.00 41.03 195 PHE A N 1
ATOM 1487 C CA . PHE A 1 195 ? -5.190 14.533 -28.999 1.00 41.03 195 PHE A CA 1
ATOM 1488 C C . PHE A 1 195 ? -5.499 16.026 -28.925 1.00 41.03 195 PHE A C 1
ATOM 1490 O O . PHE A 1 195 ? -5.472 16.570 -27.796 1.00 41.03 195 PHE A O 1
#

Nearest PDB structures (foldseek):
  8aq8-assembly3_CCC  TM=6.155E-01  e=1.585E+00  Stenotrophomonas maltophilia
  3bw6-assembly1_A  TM=3.992E-01  e=6.914E-01  Saccharomyces cerevisiae
  1vok-assembly5_A  TM=2.651E-01  e=2.208E+00  Arabidopsis thaliana
  4b0a-assembly1_A  TM=2.674E-01  e=1.770E+00  Saccharomyces cerevisiae

Foldseek 3Di:
DDDDDDDDDDDDPDDPDPPDQDWDWDADPVGDIDTDRPDDPDPPPPPPPPPPPPLQQDDAQDDPHDGWFDFQVVCVVVVQFDFDDADPDFKTKTWGPDDDPPQWPTWMFIDGNRTTFKIKTKGAQPVPCPVVVVQVVVCVRRNAFDDDPFWGWGDNPQWIWIWGQDPNRMIMIMIGGCVRVVVVVVVVVVPDDDD

pLDDT: mean 75.67, std 20.49, range [35.72, 96.75]

Radius of gyration: 30.3 Å; Cα contacts (8 Å, |Δi|>4): 283; chains: 1; bounding box: 75×88×71 Å

Mean predicted aligned error: 15.48 Å

Secondary structure (DSSP, 8-state):
----------------------EEEEE-TTS-EEEEE-SPPPP-------------PPPPSEETTEETT-BHHHHHHTT-EEEEEEETTTEEEEEE-S-PPTTEEEEEEEEETTEEEEEEEEEE--SSSHHHHHHHHHHHHH-SPEE-SSEEEEE-SSEEEEEEE-TTSEEEEEEEEHHHHHHHHHHHHHHS---